Protein AF-A0A2G9S712-F1 (afdb_monomer)

Organism: Aquarana catesbeiana (NCBI:txid8400)

pLDDT: mean 89.63, std 14.79, range [29.81, 98.44]

InterPro domains:
  IPR002020 Citrate synthase [PF00285] (222-318)
  IPR002020 Citrate synthase [PTHR23118] (77-320)
  IPR005811 ATP-citrate synthase/succinyl-CoA ligase, C-terminal domain [PF00549] (19-100)
  IPR016102 Succinyl-CoA synthetase-like [G3DSA:3.40.50.261] (1-77)
  IPR016102 Succinyl-CoA synthetase-like [G3DSA:3.40.50.261] (78-132)
  IPR016142 Citrate synthase-like, large alpha subdomain [G3DSA:1.10.580.10] (221-277)
  IPR016143 Citrate synthase-like, small alpha subdomain [G3DSA:1.10.230.10] (278-318)
  IPR033847 ATP-citrate lyase/succinyl-CoA ligase, conserved site [PS01216] (20-49)
  IPR036969 Citrate synthase superfamily [SSF48256] (25-319)

Radius of gyration: 38.6 Å; Cα contacts (8 Å, |Δi|>4): 339; chains: 1; bounding box: 86×46×96 Å

Foldseek 3Di:
DVVLCVQLVVVDAFQEEEEEADPVVQSVVSNLCSVQALGHRYYYHQHLELDGPDDPVNVVVVLVVDLSHPYYYYYYDDQDDGNNSDDPDPCSDPVNVLVVCVVVVHQHDPDPVCPSVSSNVVRVVCVVVVVGDRDDDDDDDDDDDDPCLQQQAPPPPDDPDDDPDDPPPGRDNNDDDDDPDDDQQWDDPDPFIDGLNHTPVNCVVVVLPPLQSCCRRVVSDRDDSVRSVVVVVVCVVVVDDDCPAQLNVQLVVCVVVVDDPVRSNVSSVVVCDDPGVCLVVQLVVLVCVCVVVVHDPVRSVVVCVVVVHDRRPDDDDPDD

Secondary structure (DSSP, 8-state):
-HHHHHHTTTTS--SEEEEES-HHHHHHHHHHHHHHSS-EEEEEE--SSSS-SS-HHHHHHHHHT-TT--EEEEE---SSSSTT---SSGGGSHHHHHHHHHHTT----SSSTTHHHHHHHHHHHHHHTTS--PPPPPPPPP-PPPHHHHH------S--S------------------S----SEE-SSSS-EETTEEHHHHHHTT-HHHHHHHHHHHSS---HHHHHHHHHHHHHTS---TTSHHHHHHHHHHHTT--HHHHHHHHHTT-BTTTBTHHHHHHHHHHHHHHTT--HHHHHHHHHHTT-PPTT---SS--

Mean predicted aligned error: 10.37 Å

Structure (mmCIF, N/CA/C/O backbone):
data_AF-A0A2G9S712-F1
#
_entry.id   AF-A0A2G9S712-F1
#
loop_
_atom_site.group_PDB
_atom_site.id
_atom_site.type_symbol
_atom_site.label_atom_id
_atom_site.label_alt_id
_atom_site.label_comp_id
_atom_site.label_asym_id
_atom_site.label_entity_id
_atom_site.label_seq_id
_atom_site.pdbx_PDB_ins_code
_atom_site.Cartn_x
_atom_site.Cartn_y
_atom_site.Cartn_z
_atom_site.occupancy
_atom_site.B_iso_or_equiv
_atom_site.auth_seq_id
_atom_site.auth_comp_id
_atom_site.auth_asym_id
_atom_site.auth_atom_id
_atom_site.pdbx_PDB_model_num
ATOM 1 N N . MET A 1 1 ? -10.442 -4.493 18.979 1.00 77.06 1 MET A N 1
ATOM 2 C CA . MET A 1 1 ? -9.403 -5.548 18.943 1.00 77.06 1 MET A CA 1
ATOM 3 C C . MET A 1 1 ? -9.821 -6.669 19.877 1.00 77.06 1 MET A C 1
ATOM 5 O O . MET A 1 1 ? -10.478 -6.375 20.873 1.00 77.06 1 MET A O 1
ATOM 9 N N . LEU A 1 2 ? -9.491 -7.921 19.545 1.00 83.88 2 LEU A N 1
ATOM 10 C CA . LEU A 1 2 ? -9.897 -9.096 20.327 1.00 83.88 2 LEU A CA 1
ATOM 11 C C . LEU A 1 2 ? -9.359 -9.051 21.768 1.00 83.88 2 LEU A C 1
ATOM 13 O O . LEU A 1 2 ? -10.030 -9.517 22.681 1.00 83.88 2 LEU A O 1
ATOM 17 N N . ASP A 1 3 ? -8.222 -8.387 21.982 1.00 85.38 3 ASP A N 1
ATOM 18 C CA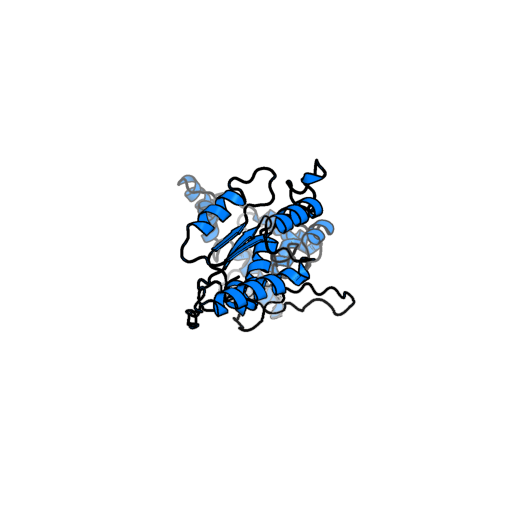 . ASP A 1 3 ? -7.618 -8.191 23.304 1.00 85.38 3 ASP A CA 1
ATOM 19 C C . ASP A 1 3 ? -8.592 -7.576 24.315 1.00 85.38 3 ASP A C 1
ATOM 21 O O . ASP A 1 3 ? -8.686 -8.047 25.444 1.00 85.38 3 ASP A O 1
ATOM 25 N N . ASN A 1 4 ? -9.379 -6.575 23.904 1.00 89.31 4 ASN A N 1
ATOM 26 C CA . ASN A 1 4 ? -10.347 -5.940 24.800 1.00 89.31 4 ASN A CA 1
ATOM 27 C C . ASN A 1 4 ? -11.566 -6.837 25.076 1.00 89.31 4 ASN A C 1
ATOM 29 O O . ASN A 1 4 ? -12.106 -6.829 26.175 1.00 89.31 4 ASN A O 1
ATOM 33 N N . ILE A 1 5 ? -11.977 -7.648 24.096 1.00 92.19 5 ILE A N 1
ATOM 34 C CA . ILE A 1 5 ? -13.056 -8.634 24.267 1.00 92.19 5 ILE A CA 1
ATOM 35 C C . ILE A 1 5 ? -12.646 -9.695 25.294 1.00 92.19 5 ILE A C 1
ATOM 37 O O . ILE A 1 5 ? -13.445 -10.059 26.153 1.00 92.19 5 ILE A O 1
ATOM 41 N N . LEU A 1 6 ? -11.397 -10.165 25.230 1.00 91.00 6 LEU A N 1
ATOM 42 C CA . LEU A 1 6 ? -10.850 -11.134 26.179 1.00 91.00 6 LEU A CA 1
ATOM 43 C C . LEU A 1 6 ? -10.642 -10.514 27.565 1.00 91.00 6 LEU A C 1
ATOM 45 O O . LEU A 1 6 ? -11.058 -11.110 28.557 1.00 91.00 6 LEU A O 1
ATOM 49 N N . ALA A 1 7 ? -10.058 -9.313 27.637 1.00 91.00 7 ALA A N 1
ATOM 50 C CA . ALA A 1 7 ? -9.802 -8.612 28.895 1.00 91.00 7 ALA A CA 1
ATOM 51 C C . ALA A 1 7 ? -11.094 -8.295 29.663 1.00 91.00 7 ALA A C 1
ATOM 53 O O . ALA A 1 7 ? -11.139 -8.474 30.877 1.00 91.00 7 ALA A O 1
ATOM 54 N N . SER A 1 8 ? -12.152 -7.885 28.957 1.00 94.56 8 SER A N 1
ATOM 55 C CA . SER A 1 8 ? -13.471 -7.611 29.543 1.00 94.56 8 SER A CA 1
ATOM 56 C C . SER A 1 8 ? -14.415 -8.821 29.542 1.00 94.56 8 SER A C 1
ATOM 58 O O . SER A 1 8 ? -15.603 -8.667 29.809 1.00 94.56 8 SER A O 1
ATOM 60 N N . LYS A 1 9 ? -13.912 -10.027 29.236 1.00 94.06 9 LYS A N 1
ATOM 61 C CA . LYS A 1 9 ? -14.664 -11.299 29.256 1.00 94.06 9 LYS A CA 1
ATOM 62 C C . LYS A 1 9 ? -15.970 -11.298 28.440 1.00 94.06 9 LYS A C 1
ATOM 64 O O . LYS A 1 9 ? -16.894 -12.044 28.739 1.00 94.06 9 LYS A O 1
ATOM 69 N N . LEU A 1 10 ? -16.026 -10.521 27.358 1.00 95.25 10 LEU A N 1
ATOM 70 C CA . LEU A 1 10 ? -17.225 -10.320 26.527 1.00 95.25 10 LEU A CA 1
ATOM 71 C C . LEU A 1 10 ? -17.550 -11.504 25.593 1.00 95.25 10 LEU A C 1
ATOM 73 O O . LEU A 1 10 ? -18.472 -11.426 24.788 1.00 95.25 10 LEU A O 1
ATOM 77 N N . TYR A 1 11 ? -16.783 -12.595 25.659 1.00 93.38 11 TYR A N 1
ATOM 78 C CA . TYR A 1 11 ? -17.035 -13.826 24.899 1.00 93.38 11 TYR A CA 1
ATOM 79 C C . TYR A 1 11 ? -18.116 -14.718 25.533 1.00 93.38 11 TYR A C 1
ATOM 81 O O . TYR A 1 11 ? -18.538 -15.697 24.920 1.00 93.38 11 TYR A O 1
ATOM 89 N N . ARG A 1 12 ? -18.546 -14.400 26.759 1.00 93.12 12 ARG A N 1
ATOM 90 C CA . ARG A 1 12 ? -19.647 -15.053 27.472 1.00 93.12 12 ARG A CA 1
ATOM 91 C C . ARG A 1 12 ? -20.590 -13.992 28.037 1.00 93.12 12 ARG A C 1
ATOM 93 O O . ARG A 1 12 ? -20.146 -12.896 28.363 1.00 93.12 12 ARG A O 1
ATOM 100 N N . ALA A 1 13 ? -21.868 -14.331 28.174 1.00 94.88 13 ALA A N 1
ATOM 101 C CA . ALA A 1 13 ? -22.834 -13.457 28.831 1.00 94.88 13 ALA A CA 1
ATOM 102 C C . ALA A 1 13 ? -22.632 -13.476 30.358 1.00 94.88 13 ALA A C 1
ATOM 104 O O . ALA A 1 13 ? -22.319 -14.525 30.930 1.00 94.88 13 ALA A O 1
ATOM 105 N N . GLY A 1 14 ? -22.798 -12.321 31.000 1.00 95.12 14 GLY A N 1
ATOM 106 C CA . GLY A 1 14 ? -23.052 -12.207 32.442 1.00 95.12 14 GLY A CA 1
ATOM 107 C C . GLY A 1 14 ? -24.518 -11.871 32.710 1.00 95.12 14 GLY A C 1
ATOM 108 O O . GLY A 1 14 ? -25.371 -12.204 31.893 1.00 95.12 14 GLY A O 1
ATOM 109 N N . SER A 1 15 ? -24.812 -11.181 33.811 1.00 96.56 15 SER A N 1
ATOM 110 C CA . SER A 1 15 ? -26.187 -10.851 34.223 1.00 96.56 15 SER A CA 1
ATOM 111 C C . SER A 1 15 ? -26.527 -9.357 34.109 1.00 96.56 15 SER A C 1
ATOM 113 O O . SER A 1 15 ? -27.651 -8.942 34.414 1.00 96.56 15 SER A O 1
ATOM 115 N N . VAL A 1 16 ? -25.564 -8.530 33.680 1.00 97.31 16 VAL A N 1
ATOM 116 C CA . VAL A 1 16 ? -25.673 -7.063 33.663 1.00 97.31 16 VAL A CA 1
ATOM 117 C C . VAL A 1 16 ? -25.969 -6.541 32.262 1.00 97.31 16 VAL A C 1
ATOM 119 O O . VAL A 1 16 ? -25.136 -6.668 31.367 1.00 97.31 16 VAL A O 1
ATOM 122 N N . ALA A 1 17 ? -27.110 -5.888 32.058 1.00 97.88 17 ALA A N 1
ATOM 123 C CA . ALA A 1 17 ? -27.363 -5.146 30.824 1.00 97.88 17 ALA A CA 1
ATOM 124 C C . ALA A 1 17 ? -27.033 -3.665 31.010 1.00 97.88 17 ALA A C 1
ATOM 126 O O . ALA A 1 17 ? -27.283 -3.101 32.075 1.00 97.88 17 ALA A O 1
ATOM 127 N N . TYR A 1 18 ? -26.507 -3.001 29.982 1.00 97.50 18 TYR A N 1
ATOM 128 C CA . TYR A 1 18 ? -26.306 -1.556 30.037 1.00 97.50 18 TYR A CA 1
ATOM 129 C C . TYR A 1 18 ? -26.791 -0.826 28.790 1.00 97.50 18 TYR A C 1
ATOM 131 O O . TYR A 1 18 ? -26.860 -1.366 27.682 1.00 97.50 18 TYR A O 1
ATOM 139 N N . VAL A 1 19 ? -27.122 0.449 28.975 1.00 97.06 19 VAL A N 1
ATOM 140 C CA . VAL A 1 19 ? -27.412 1.376 27.884 1.00 97.06 19 VAL A CA 1
ATOM 141 C C . VAL A 1 19 ? -26.704 2.708 28.125 1.00 97.06 19 VAL A C 1
ATOM 143 O O . VAL A 1 19 ? -26.759 3.273 29.218 1.00 97.06 19 VAL A O 1
ATOM 146 N N . SER A 1 20 ? -26.007 3.212 27.107 1.00 94.69 20 SER A N 1
ATOM 147 C CA . SER A 1 20 ? -25.227 4.453 27.167 1.00 94.69 20 SER A CA 1
ATOM 148 C C . SER A 1 20 ? -25.467 5.334 25.943 1.00 94.69 20 SER A C 1
ATOM 150 O O . SER A 1 20 ? -25.816 4.839 24.876 1.00 94.69 20 SER A O 1
ATOM 152 N N . ARG A 1 21 ? -25.236 6.648 26.053 1.00 90.12 21 ARG A N 1
ATOM 153 C CA . ARG A 1 21 ? -25.131 7.530 24.872 1.00 90.12 21 ARG A CA 1
ATOM 154 C C . ARG A 1 21 ? -23.774 7.438 24.171 1.00 90.12 21 ARG A C 1
ATOM 156 O O . ARG A 1 21 ? -23.720 7.490 22.945 1.00 90.12 21 ARG A O 1
ATOM 163 N N . SER A 1 22 ? -22.681 7.322 24.928 1.00 88.12 22 SER A N 1
ATOM 164 C CA . SER A 1 22 ? -21.319 7.396 24.383 1.00 88.12 22 SER A CA 1
ATOM 165 C C . SER A 1 22 ? -20.772 6.009 24.054 1.00 88.12 22 SER A C 1
ATOM 167 O O . SER A 1 22 ? -20.668 5.144 24.925 1.00 88.12 22 SER A O 1
ATOM 169 N N . GLY A 1 23 ? -20.356 5.808 22.801 1.00 88.12 23 GLY A N 1
ATOM 170 C CA . GLY A 1 23 ? -19.700 4.568 22.373 1.00 88.12 23 GLY A CA 1
ATOM 171 C C . GLY A 1 23 ? -18.353 4.337 23.070 1.00 88.12 23 GLY A C 1
ATOM 172 O O . GLY A 1 23 ? -18.054 3.216 23.469 1.00 88.12 23 GLY A O 1
ATOM 173 N N . GLY A 1 24 ? -17.575 5.401 23.304 1.00 88.25 24 GLY A N 1
ATOM 174 C CA . GLY A 1 24 ? -16.316 5.312 24.052 1.00 88.25 24 GLY A CA 1
ATOM 175 C C . GLY A 1 24 ? -16.540 4.895 25.507 1.00 88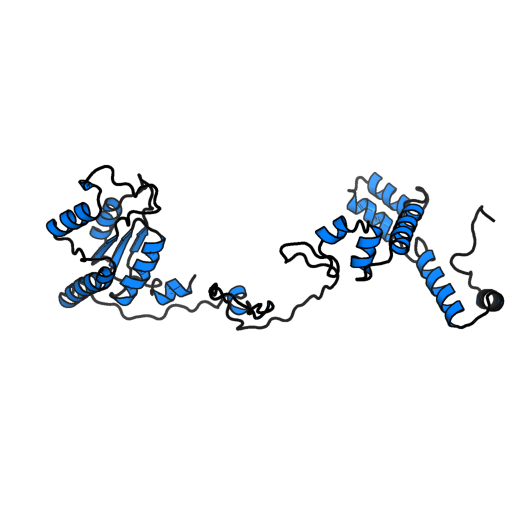.25 24 GLY A C 1
ATOM 176 O O . GLY A 1 24 ? -15.900 3.964 25.988 1.00 88.25 24 GLY A O 1
ATOM 177 N N . MET A 1 25 ? -17.524 5.509 26.174 1.00 89.69 25 MET A N 1
ATOM 178 C CA . MET A 1 25 ? -17.879 5.141 27.551 1.00 89.69 25 MET A CA 1
ATOM 179 C C . MET A 1 25 ? -18.521 3.758 27.644 1.00 89.69 25 MET A C 1
ATOM 181 O O . MET A 1 25 ? -18.399 3.110 28.672 1.00 89.69 25 MET A O 1
ATOM 185 N N . SER A 1 26 ? -19.166 3.274 26.580 1.00 93.06 26 SER A N 1
ATOM 186 C CA . SER A 1 26 ? -19.670 1.896 26.529 1.00 93.06 26 SER A CA 1
ATOM 187 C C . SER A 1 26 ? -18.532 0.883 26.632 1.00 93.06 26 SER A C 1
ATOM 189 O O . SER A 1 26 ? -18.671 -0.136 27.299 1.00 93.06 26 SER A O 1
ATOM 191 N N . ASN A 1 27 ? -17.378 1.181 26.029 1.00 93.50 27 ASN A N 1
ATOM 192 C CA . ASN A 1 27 ? -16.207 0.323 26.157 1.00 93.50 27 ASN A CA 1
ATOM 193 C C . ASN A 1 27 ? -15.591 0.374 27.564 1.00 93.50 27 ASN A C 1
ATOM 195 O O . ASN A 1 27 ? -15.102 -0.640 28.052 1.00 93.50 27 ASN A O 1
ATOM 199 N N . GLU A 1 28 ? -15.665 1.526 28.235 1.00 93.12 28 GLU A N 1
ATOM 200 C CA . GLU A 1 28 ? -15.267 1.638 29.641 1.00 93.12 28 GLU A CA 1
ATOM 201 C C . GLU A 1 28 ? -16.250 0.910 30.570 1.00 93.12 28 GLU A C 1
ATOM 203 O O . GLU A 1 28 ? -15.826 0.232 31.498 1.00 93.12 28 GLU A O 1
ATOM 208 N N . LEU A 1 29 ? -17.558 0.956 30.289 1.00 94.88 29 LEU A N 1
ATOM 209 C CA . LEU A 1 29 ? -18.560 0.176 31.022 1.00 94.88 29 LEU A CA 1
ATOM 210 C C . LEU A 1 29 ? -18.299 -1.327 30.904 1.00 94.88 29 LEU A C 1
ATOM 212 O O . LEU A 1 29 ? -18.373 -2.015 31.916 1.00 94.88 29 LEU A O 1
ATOM 216 N N . ASN A 1 30 ? -17.925 -1.827 29.721 1.00 96.25 30 ASN A N 1
ATOM 217 C CA . ASN A 1 30 ? -17.499 -3.222 29.564 1.00 96.25 30 ASN A CA 1
ATOM 218 C C . ASN A 1 30 ? -16.349 -3.569 30.519 1.00 96.25 30 ASN A C 1
ATOM 220 O O . ASN A 1 30 ? -16.393 -4.596 31.193 1.00 96.25 30 ASN A O 1
ATOM 224 N N . ASN A 1 31 ? -15.343 -2.696 30.619 1.00 95.50 31 ASN A N 1
ATOM 225 C CA . ASN A 1 31 ? -14.212 -2.879 31.524 1.00 95.50 31 ASN A CA 1
ATOM 226 C C . ASN A 1 31 ? -14.638 -2.825 33.002 1.00 95.50 31 ASN A C 1
ATOM 228 O O . ASN A 1 31 ? -14.307 -3.743 33.749 1.00 95.50 31 ASN A O 1
ATOM 232 N N . ILE A 1 32 ? -15.407 -1.814 33.419 1.00 95.31 32 ILE A N 1
ATOM 233 C CA . ILE A 1 32 ? -15.874 -1.655 34.807 1.00 95.31 32 ILE A CA 1
ATOM 234 C C . ILE A 1 32 ? -16.734 -2.854 35.225 1.00 95.31 32 ILE A C 1
ATOM 236 O O . ILE A 1 32 ? -16.403 -3.527 36.198 1.00 95.31 32 ILE A O 1
ATOM 240 N N . ILE A 1 33 ? -17.780 -3.169 34.455 1.00 96.62 33 ILE A N 1
ATOM 241 C CA . ILE A 1 33 ? -18.731 -4.251 34.752 1.00 96.62 33 ILE A CA 1
ATOM 242 C C . ILE A 1 33 ? -18.008 -5.602 34.813 1.00 96.62 33 ILE A C 1
ATOM 244 O O . ILE A 1 33 ? -18.260 -6.387 35.724 1.00 96.62 33 ILE A O 1
ATOM 248 N N . SER A 1 34 ? -17.062 -5.865 33.902 1.00 95.62 34 SER A N 1
ATOM 249 C CA . SER A 1 34 ? -16.292 -7.119 33.903 1.00 95.62 34 SER A CA 1
ATOM 250 C C . SER A 1 34 ? -15.416 -7.327 35.146 1.00 95.62 34 SER A C 1
ATOM 252 O O . SER A 1 34 ? -15.058 -8.463 35.453 1.00 95.62 34 SER A O 1
ATOM 254 N N . ARG A 1 35 ? -15.048 -6.246 35.848 1.00 95.06 35 ARG A N 1
ATOM 255 C CA . ARG A 1 35 ? -14.218 -6.293 37.062 1.00 95.06 35 ARG A CA 1
ATOM 256 C C . ARG A 1 35 ? -15.049 -6.372 38.338 1.00 95.06 35 ARG A C 1
ATOM 258 O O . ARG A 1 35 ? -14.559 -6.911 39.323 1.00 95.06 35 ARG A O 1
ATOM 265 N N . THR A 1 36 ? -16.258 -5.815 38.325 1.00 95.88 36 THR A N 1
ATOM 266 C CA . THR A 1 36 ? -17.114 -5.691 39.512 1.00 95.88 36 THR A CA 1
ATOM 267 C C . THR A 1 36 ? -18.242 -6.721 39.580 1.00 95.88 36 THR A C 1
ATOM 269 O O . THR A 1 36 ? -18.813 -6.907 40.649 1.00 95.88 36 THR A O 1
ATOM 272 N N . THR A 1 37 ? -18.574 -7.394 38.472 1.00 96.25 37 THR A N 1
ATOM 273 C CA . THR A 1 37 ? -19.723 -8.320 38.364 1.00 96.25 37 THR A CA 1
ATOM 274 C C . THR A 1 37 ? -19.364 -9.606 37.604 1.00 96.25 37 THR A C 1
ATOM 276 O O . THR A 1 37 ? -18.206 -9.813 37.237 1.00 96.25 37 THR A O 1
ATOM 279 N N . ASP A 1 38 ? -20.345 -10.479 37.328 1.00 95.12 38 ASP A N 1
ATOM 280 C CA . ASP A 1 38 ? -20.157 -11.651 36.459 1.00 95.12 38 ASP A CA 1
ATOM 281 C C . ASP A 1 38 ? -19.966 -11.301 34.978 1.00 95.12 38 ASP A C 1
ATOM 283 O O . ASP A 1 38 ? -19.515 -12.163 34.223 1.00 95.12 38 ASP A O 1
ATOM 287 N N . GLY A 1 39 ? -20.253 -10.069 34.551 1.00 95.75 39 GLY A N 1
ATOM 288 C CA . GLY A 1 39 ? -20.026 -9.584 33.192 1.00 95.75 39 GLY A CA 1
ATOM 289 C C . GLY A 1 39 ? -21.279 -9.026 32.517 1.00 95.75 39 GLY A C 1
ATOM 290 O O . GLY A 1 39 ? -22.370 -8.971 33.084 1.00 95.75 39 GLY A O 1
ATOM 291 N N . VAL A 1 40 ? -21.116 -8.597 31.268 1.00 97.38 40 VAL A N 1
ATOM 292 C CA . VAL A 1 40 ? -22.193 -7.974 30.488 1.00 97.38 40 VAL A CA 1
ATOM 293 C C . VAL A 1 40 ? -23.067 -9.046 29.829 1.00 97.38 40 VAL A C 1
ATOM 295 O O . VAL A 1 40 ? -22.552 -9.966 29.197 1.00 97.38 40 VAL A O 1
ATOM 298 N N . TYR A 1 41 ? -24.387 -8.915 29.950 1.00 97.06 41 TYR A N 1
ATOM 299 C CA . TYR A 1 41 ? -25.375 -9.669 29.176 1.00 97.06 41 TYR A CA 1
ATOM 300 C C . TYR A 1 41 ? -25.584 -9.031 27.795 1.00 97.06 41 TYR A C 1
ATOM 302 O O . TYR A 1 41 ? -25.345 -9.655 26.765 1.00 97.06 41 TYR A O 1
ATOM 310 N N . GLU A 1 42 ? -25.982 -7.755 27.774 1.00 97.38 42 GLU A N 1
ATOM 311 C CA . GLU A 1 42 ? -26.181 -6.960 26.558 1.00 97.38 42 GLU A CA 1
ATOM 312 C C . GLU A 1 42 ? -25.802 -5.496 26.825 1.00 97.38 42 GLU A C 1
ATOM 314 O O . GLU A 1 42 ? -26.169 -4.919 27.849 1.00 97.38 42 GLU A O 1
ATOM 319 N N . GLY A 1 43 ? -25.065 -4.883 25.900 1.00 96.31 43 GLY A N 1
ATOM 320 C CA . GLY A 1 43 ? -24.626 -3.495 25.995 1.00 96.31 43 GLY A CA 1
ATOM 321 C C . GLY A 1 43 ? -25.003 -2.709 24.748 1.00 96.31 43 GLY A C 1
ATOM 322 O O . GLY A 1 43 ? -24.614 -3.089 23.645 1.00 96.31 43 GLY A O 1
ATOM 323 N N . VAL A 1 44 ? -25.728 -1.599 24.907 1.00 97.00 44 VAL A N 1
ATOM 324 C CA . VAL A 1 44 ? -26.159 -0.759 23.777 1.00 97.00 44 VAL A CA 1
ATOM 325 C C . VAL A 1 44 ? -25.685 0.680 23.939 1.00 97.00 44 VAL A C 1
ATOM 327 O O . VAL A 1 44 ? -25.917 1.319 24.964 1.00 97.00 44 VAL A O 1
ATOM 330 N N . ALA A 1 45 ? -25.071 1.219 22.886 1.00 95.56 45 ALA A N 1
ATOM 331 C CA . ALA A 1 45 ? -24.813 2.646 22.748 1.00 95.56 45 ALA A CA 1
ATOM 332 C C . ALA A 1 45 ? -25.868 3.269 21.816 1.00 95.56 45 ALA A C 1
ATOM 334 O O . ALA A 1 45 ? -25.827 3.028 20.613 1.00 95.56 45 ALA A O 1
ATOM 335 N N . ILE A 1 46 ? -26.796 4.075 22.342 1.00 94.44 46 ILE A N 1
ATOM 336 C CA . ILE A 1 46 ? -27.866 4.709 21.539 1.00 94.44 46 ILE A CA 1
ATOM 337 C C . ILE A 1 46 ? -27.373 5.881 20.677 1.00 94.44 46 ILE A C 1
ATOM 339 O O . ILE A 1 46 ? -28.097 6.372 19.815 1.00 94.44 46 ILE A O 1
ATOM 343 N N . GLY A 1 47 ? -26.136 6.332 20.902 1.00 89.88 47 GLY A N 1
ATOM 344 C CA . GLY A 1 47 ? -25.538 7.470 20.212 1.00 89.88 47 GLY A CA 1
ATOM 345 C C . GLY A 1 47 ? -25.830 8.810 20.891 1.00 89.88 47 GLY A C 1
ATOM 346 O O . GLY A 1 47 ? -26.751 8.946 21.694 1.00 89.88 47 GLY A O 1
ATOM 347 N N . GLY A 1 48 ? -24.999 9.807 20.579 1.00 88.75 48 GLY A N 1
ATOM 348 C CA . GLY A 1 48 ? -25.042 11.151 21.169 1.00 88.75 48 GLY A CA 1
ATOM 349 C C . GLY A 1 48 ? -25.891 12.173 20.414 1.00 88.75 48 GLY A C 1
ATOM 350 O O . GLY A 1 48 ? -25.844 13.365 20.729 1.00 88.75 48 GLY A O 1
ATOM 351 N N . ASP A 1 49 ? -26.626 11.740 19.394 1.00 89.62 49 ASP A N 1
ATOM 352 C CA . ASP A 1 49 ? -27.490 12.628 18.628 1.00 89.62 49 ASP A CA 1
ATOM 353 C C . ASP A 1 49 ? -28.691 13.077 19.463 1.00 89.62 49 ASP A C 1
ATOM 355 O O . ASP A 1 49 ? -29.138 12.403 20.395 1.00 89.62 49 ASP A O 1
ATOM 359 N N . ARG A 1 50 ? -29.236 14.251 19.123 1.00 86.62 50 ARG A N 1
ATOM 360 C CA . ARG A 1 50 ? -30.383 14.820 19.845 1.00 86.62 50 ARG A CA 1
ATOM 361 C C . ARG A 1 50 ? -31.607 13.901 19.791 1.00 86.62 50 ARG A C 1
ATOM 363 O O . ARG A 1 50 ? -32.335 13.816 20.778 1.00 86.62 50 ARG A O 1
ATOM 370 N N . TYR A 1 51 ? -31.795 13.214 18.665 1.00 90.69 51 TYR A N 1
ATOM 371 C CA . TYR A 1 51 ? -32.901 12.296 18.406 1.00 90.69 51 TYR A CA 1
ATOM 372 C C . TYR A 1 51 ? -32.343 10.943 17.945 1.00 90.69 51 TYR A C 1
ATOM 374 O O . TYR A 1 51 ? -32.232 10.711 16.741 1.00 90.69 51 TYR A O 1
ATOM 382 N N . PRO A 1 52 ? -31.929 10.071 18.880 1.00 91.44 52 PRO A N 1
ATOM 383 C CA . PRO A 1 52 ? -31.473 8.737 18.522 1.00 91.44 52 PRO A CA 1
ATOM 384 C C . PRO A 1 52 ? -32.653 7.903 18.000 1.00 91.44 52 PRO A C 1
ATOM 386 O O . PRO A 1 52 ? -33.796 8.117 18.405 1.00 91.44 52 PRO A O 1
ATOM 389 N N . GLY A 1 53 ? -32.380 6.949 17.104 1.00 93.19 53 GLY A N 1
ATOM 390 C CA . GLY A 1 53 ? -33.417 6.077 16.532 1.00 93.19 53 GLY A CA 1
ATOM 391 C C . GLY A 1 53 ? -34.108 5.184 17.570 1.00 93.19 53 GLY A C 1
ATOM 392 O O . GLY A 1 53 ? -35.273 4.837 17.399 1.00 93.19 53 GLY A O 1
ATOM 393 N N . SER A 1 54 ? -33.406 4.863 18.657 1.00 95.19 54 SER A N 1
ATOM 394 C CA . SER A 1 54 ? -33.934 4.220 19.858 1.00 95.19 54 SER A CA 1
ATOM 395 C C . SER A 1 54 ? -33.432 4.958 21.100 1.00 95.19 54 SER A C 1
ATOM 397 O O . SER A 1 54 ? -32.310 5.462 21.152 1.00 95.19 54 SER A O 1
ATOM 399 N N . THR A 1 55 ? -34.285 5.077 22.106 1.00 95.00 55 THR A N 1
ATOM 400 C CA . THR A 1 55 ? -34.030 5.846 23.326 1.00 95.00 55 THR A CA 1
ATOM 401 C C . THR A 1 55 ? -33.604 4.945 24.482 1.00 95.00 55 THR A C 1
ATOM 403 O O . THR A 1 55 ? -33.676 3.720 24.407 1.00 95.00 55 THR A O 1
ATOM 406 N N . PHE A 1 56 ? -33.180 5.549 25.597 1.00 94.81 56 PHE A N 1
ATOM 407 C CA . PHE A 1 56 ? -32.860 4.805 26.818 1.00 94.81 56 PHE A CA 1
ATOM 408 C C . PHE A 1 56 ? -34.005 3.891 27.260 1.00 94.81 56 PHE A C 1
ATOM 410 O O . PHE A 1 56 ? -33.767 2.726 27.565 1.00 94.81 56 PHE A O 1
ATOM 417 N N . MET A 1 57 ? -35.238 4.405 27.265 1.00 95.31 57 MET A N 1
ATOM 418 C CA . MET A 1 57 ? -36.386 3.657 27.771 1.00 95.31 57 MET A CA 1
ATOM 419 C C . MET A 1 57 ? -36.713 2.444 26.898 1.00 95.31 57 MET A C 1
ATOM 421 O O . MET A 1 57 ? -37.052 1.396 27.436 1.00 95.31 57 MET A O 1
ATOM 425 N N . ASP A 1 58 ? -36.532 2.550 25.579 1.00 96.25 58 ASP A N 1
ATOM 426 C CA . ASP A 1 58 ? -36.782 1.437 24.657 1.00 96.25 58 ASP A CA 1
ATOM 427 C C . ASP A 1 58 ? -35.904 0.227 25.001 1.00 96.25 58 ASP A C 1
ATOM 429 O O . ASP A 1 58 ? -36.373 -0.908 25.020 1.00 96.25 58 ASP A O 1
ATOM 433 N N . HIS A 1 59 ? -34.630 0.455 25.338 1.00 96.88 59 HIS A N 1
ATOM 434 C CA . HIS A 1 59 ? -33.728 -0.623 25.743 1.00 96.88 59 HIS A CA 1
ATOM 435 C C . HIS A 1 59 ? -33.945 -1.067 27.192 1.00 96.88 59 HIS A C 1
ATOM 437 O O . HIS A 1 59 ? -33.887 -2.264 27.448 1.00 96.88 59 HIS A O 1
ATOM 443 N N . VAL A 1 60 ? -34.247 -0.149 28.118 1.00 96.12 60 VAL A N 1
ATOM 444 C CA . VAL A 1 60 ? -34.552 -0.496 29.519 1.00 96.12 60 VAL A CA 1
ATOM 445 C C . VAL A 1 60 ? -35.783 -1.400 29.613 1.00 96.12 60 VAL A C 1
ATOM 447 O O . VAL A 1 60 ? -35.751 -2.375 30.355 1.00 96.12 60 VAL A O 1
ATOM 450 N N . LEU A 1 61 ? -36.834 -1.133 28.831 1.00 96.31 61 LEU A N 1
ATOM 451 C CA . LEU A 1 61 ? -38.024 -1.989 28.777 1.00 96.31 61 LEU A CA 1
ATOM 452 C C . LEU A 1 61 ? -37.694 -3.385 28.243 1.00 96.31 61 LEU A C 1
ATOM 454 O O . LEU A 1 61 ? -38.063 -4.375 28.863 1.00 96.31 61 LEU A O 1
ATOM 458 N N . ARG A 1 62 ? -36.918 -3.485 27.155 1.00 97.25 62 ARG A N 1
ATOM 459 C CA . ARG A 1 62 ? -36.459 -4.797 26.663 1.00 97.25 62 ARG A CA 1
ATOM 460 C C . ARG A 1 62 ? -35.663 -5.562 27.716 1.00 97.25 62 ARG A C 1
ATOM 462 O O . ARG A 1 62 ? -35.842 -6.766 27.854 1.00 97.25 62 ARG A O 1
ATOM 469 N N . TYR A 1 63 ? -34.770 -4.879 28.432 1.00 97.19 63 TYR A N 1
ATOM 470 C CA . TYR A 1 63 ? -33.963 -5.502 29.478 1.00 97.19 63 TYR A CA 1
ATOM 471 C C . TYR A 1 63 ? -34.826 -5.985 30.643 1.00 97.19 63 TYR A C 1
ATOM 473 O O . TYR A 1 63 ? -34.572 -7.065 31.160 1.00 97.19 63 TYR A O 1
ATOM 481 N N . GLN A 1 64 ? -35.870 -5.236 31.004 1.00 95.06 64 GLN A N 1
ATOM 482 C CA . GLN A 1 64 ? -36.840 -5.636 32.023 1.00 95.06 64 GLN A CA 1
ATOM 483 C C . GLN A 1 64 ? -37.590 -6.924 31.644 1.00 95.06 64 GLN A C 1
ATOM 485 O O . GLN A 1 64 ? -37.856 -7.748 32.516 1.00 95.06 64 GLN A O 1
ATOM 490 N N . ASP A 1 65 ? -37.906 -7.103 30.359 1.00 95.75 65 ASP A N 1
ATOM 491 C CA . ASP A 1 65 ? -38.618 -8.281 29.842 1.00 95.75 65 ASP A CA 1
ATOM 492 C C . ASP A 1 65 ? -37.689 -9.482 29.562 1.00 95.75 65 ASP A C 1
ATOM 494 O O . ASP A 1 65 ? -38.153 -10.572 29.222 1.00 95.75 65 ASP A O 1
ATOM 498 N N . THR A 1 66 ? -36.370 -9.311 29.690 1.00 95.38 66 THR A N 1
ATOM 499 C CA . THR A 1 66 ? -35.383 -10.355 29.393 1.00 95.38 66 THR A CA 1
ATOM 500 C C . THR A 1 66 ? -34.984 -11.097 30.666 1.00 95.38 66 THR A C 1
ATOM 502 O O . THR A 1 66 ? -34.238 -10.575 31.488 1.00 95.38 66 THR A O 1
ATOM 505 N N . GLU A 1 67 ? -35.403 -12.359 30.808 1.00 92.75 67 GLU A N 1
ATOM 506 C CA . GLU A 1 67 ? -35.176 -13.159 32.028 1.00 92.75 67 GLU A CA 1
ATOM 507 C C . GLU A 1 67 ? -33.697 -13.305 32.434 1.00 92.75 67 GLU A C 1
ATOM 509 O O . GLU A 1 67 ? -33.395 -13.478 33.618 1.00 92.75 67 GLU A O 1
ATOM 514 N N . GLY A 1 68 ? -32.774 -13.239 31.467 1.00 91.88 68 GLY A N 1
ATOM 515 C CA . GLY A 1 68 ? -31.328 -13.324 31.696 1.00 91.88 68 GLY A CA 1
ATOM 516 C C . GLY A 1 68 ? -30.702 -12.068 32.313 1.00 91.88 68 GLY A C 1
ATOM 517 O O . GLY A 1 68 ? -29.596 -12.145 32.839 1.00 91.88 68 GLY A O 1
ATOM 518 N N . VAL A 1 69 ? -31.395 -10.928 32.287 1.00 96.25 69 VAL A N 1
ATOM 519 C CA . VAL A 1 69 ? -30.905 -9.672 32.861 1.00 96.25 69 VAL A CA 1
ATOM 520 C C . VAL A 1 69 ? -31.372 -9.562 34.308 1.00 96.25 69 VAL A C 1
ATOM 522 O O . VAL A 1 69 ? -32.567 -9.608 34.589 1.00 96.25 69 VAL A O 1
ATOM 525 N N . LYS A 1 70 ? -30.428 -9.400 35.239 1.00 95.69 70 LYS A N 1
ATOM 526 C CA . LYS A 1 70 ? -30.719 -9.245 36.679 1.00 95.69 70 LYS A CA 1
ATOM 527 C C . LYS A 1 70 ? -30.429 -7.846 37.205 1.00 95.69 70 LYS A C 1
ATOM 529 O O . LYS A 1 70 ? -30.946 -7.458 38.245 1.00 95.69 70 LYS A O 1
ATOM 534 N N . MET A 1 71 ? -29.642 -7.065 36.472 1.00 95.19 71 MET A N 1
ATOM 535 C CA . MET A 1 71 ? -29.396 -5.661 36.781 1.00 95.19 71 MET A CA 1
ATOM 536 C C . MET A 1 71 ? -29.189 -4.838 35.510 1.00 95.19 71 MET A C 1
ATOM 538 O O . MET A 1 71 ? -28.636 -5.325 34.522 1.00 95.19 71 MET A O 1
ATOM 542 N N . ILE A 1 72 ? -29.631 -3.579 35.549 1.00 97.44 72 ILE A N 1
ATOM 543 C CA . ILE A 1 72 ? -29.567 -2.646 34.421 1.00 97.44 72 ILE A CA 1
ATOM 544 C C . ILE A 1 72 ? -28.733 -1.427 34.817 1.00 97.44 72 ILE A C 1
ATOM 546 O O . ILE A 1 72 ? -29.024 -0.764 35.811 1.00 97.44 72 ILE A O 1
ATOM 550 N N . VAL A 1 73 ? -27.726 -1.098 34.010 1.00 96.62 73 VAL A N 1
ATOM 551 C CA . VAL A 1 73 ? -26.883 0.092 34.176 1.00 96.62 73 VAL A CA 1
ATOM 552 C C . VAL A 1 73 ? -27.208 1.103 33.079 1.00 96.62 73 VAL A C 1
ATOM 554 O O . VAL A 1 73 ? -27.030 0.844 31.891 1.00 96.62 73 VAL A O 1
ATOM 557 N N . VAL A 1 74 ? -27.668 2.291 33.465 1.00 95.94 74 VAL A N 1
ATOM 558 C CA . VAL A 1 74 ? -27.958 3.380 32.523 1.00 95.94 74 VAL A CA 1
ATOM 559 C C . VAL A 1 74 ? -26.921 4.476 32.699 1.00 95.94 74 VAL A C 1
ATOM 561 O O . VAL A 1 74 ? -26.859 5.114 33.748 1.00 95.94 74 VAL A O 1
ATOM 564 N N . LEU A 1 75 ? -26.129 4.729 31.657 1.00 93.06 75 LEU A N 1
ATOM 565 C CA . LEU A 1 75 ? -25.183 5.839 31.639 1.00 93.06 75 LEU A CA 1
ATOM 566 C C . LEU A 1 75 ? -25.721 6.967 30.755 1.00 93.06 75 LEU A C 1
ATOM 568 O O . LEU A 1 75 ? -25.741 6.867 29.526 1.00 93.06 75 LEU A O 1
ATOM 572 N N . GLY A 1 76 ? -26.151 8.046 31.409 1.00 86.62 76 GLY A N 1
ATOM 573 C CA . GLY A 1 76 ? -26.594 9.275 30.756 1.00 86.62 76 GLY A CA 1
ATOM 574 C C . GLY A 1 76 ? -25.466 10.027 30.037 1.00 86.62 76 GLY A C 1
ATOM 575 O O . GLY A 1 76 ? -24.417 9.479 29.706 1.00 86.62 76 GLY A O 1
ATOM 576 N N . GLU A 1 77 ? -25.679 11.316 29.779 1.00 78.75 77 GLU A N 1
ATOM 577 C CA . GLU A 1 77 ? -24.679 12.147 29.103 1.00 78.75 77 GLU A CA 1
ATOM 578 C C . GLU A 1 77 ? -23.683 12.795 30.058 1.00 78.75 77 GLU A C 1
ATOM 580 O O . GLU A 1 77 ? -24.051 13.369 31.082 1.00 78.75 77 GLU A O 1
ATOM 585 N N . VAL A 1 78 ? -22.424 12.802 29.622 1.00 62.09 78 VAL A N 1
ATOM 586 C CA . VAL A 1 78 ? -21.419 13.769 30.061 1.00 62.09 78 VAL A CA 1
ATOM 587 C C . VAL A 1 78 ? -21.505 14.954 29.099 1.00 62.09 78 VAL A C 1
ATOM 589 O O . VAL A 1 78 ? -21.499 14.774 27.882 1.00 62.09 78 VAL A O 1
ATOM 592 N N . GLN A 1 79 ? -21.652 16.161 29.639 1.00 57.28 79 GLN A N 1
ATOM 593 C CA . GLN A 1 79 ? -22.104 17.356 28.922 1.00 57.28 79 GLN A CA 1
ATOM 594 C C . GLN A 1 79 ? -21.054 17.976 27.974 1.00 57.28 79 GLN A C 1
ATOM 596 O O . GLN A 1 79 ? -20.880 19.181 28.010 1.00 57.28 79 GLN A O 1
ATOM 601 N N . PHE A 1 80 ? -20.335 17.216 27.139 1.00 61.94 80 PHE A N 1
ATOM 602 C CA . PHE A 1 80 ? -19.437 17.785 26.118 1.00 61.94 80 PHE A CA 1
ATOM 603 C C . PHE A 1 80 ? -19.284 16.871 24.883 1.00 61.94 80 PHE A C 1
ATOM 605 O O . PHE A 1 80 ? -19.322 15.645 24.985 1.00 61.94 80 PHE A O 1
ATOM 612 N N . GLY A 1 81 ? -19.112 17.482 23.703 1.00 70.19 81 GLY A N 1
ATOM 613 C CA . GLY A 1 81 ? -18.732 16.833 22.434 1.00 70.19 81 GLY A CA 1
ATOM 614 C C . GLY A 1 81 ? -19.863 16.233 21.585 1.00 70.19 81 GLY A C 1
ATOM 615 O O . GLY A 1 81 ? -19.736 16.192 20.364 1.00 70.19 81 GLY A O 1
ATOM 616 N N . HIS A 1 82 ? -20.974 15.808 22.191 1.00 77.25 82 HIS A N 1
ATOM 617 C CA . HIS A 1 82 ? -22.111 15.224 21.468 1.00 77.25 82 HIS A CA 1
ATOM 618 C C . HIS A 1 82 ? -23.127 16.289 21.027 1.00 77.25 82 HIS A C 1
ATOM 620 O O . HIS A 1 82 ? -23.389 17.241 21.761 1.00 77.25 82 HIS A O 1
ATOM 626 N N . ALA A 1 83 ? -23.750 16.106 19.857 1.00 75.88 83 ALA A N 1
ATOM 627 C CA . ALA A 1 83 ? -24.729 17.050 19.305 1.00 75.88 83 ALA A CA 1
ATOM 628 C C . ALA A 1 83 ? -25.952 17.263 20.222 1.00 75.88 83 ALA A C 1
ATOM 630 O O . ALA A 1 83 ? -26.536 18.346 20.240 1.00 75.88 83 ALA A O 1
ATOM 631 N N . GLY A 1 84 ? -26.331 16.240 20.997 1.00 73.50 84 GLY A N 1
ATOM 632 C CA . GLY A 1 84 ? -27.415 16.289 21.976 1.00 73.50 84 GLY A CA 1
ATOM 633 C C . GLY A 1 84 ? -27.035 16.836 23.357 1.00 73.50 84 GLY A C 1
ATOM 634 O O . GLY A 1 84 ? -27.940 17.096 24.147 1.00 73.50 84 GLY A O 1
ATOM 635 N N . ALA A 1 85 ? -25.748 17.063 23.645 1.00 78.81 85 ALA A N 1
ATOM 636 C CA . ALA A 1 85 ? -25.249 17.412 24.980 1.00 78.81 85 ALA A CA 1
ATOM 637 C C . ALA A 1 85 ? -25.417 18.908 25.333 1.00 78.81 85 ALA A C 1
ATOM 639 O O . ALA A 1 85 ? -24.520 19.544 25.887 1.00 78.81 85 ALA A O 1
ATOM 640 N N . CYS A 1 86 ? -26.579 19.490 25.029 1.00 78.44 86 CYS A N 1
ATOM 641 C CA . CYS A 1 86 ? -26.933 20.868 25.364 1.00 78.44 86 CYS A CA 1
ATOM 642 C C . CYS A 1 86 ? -28.164 20.884 26.274 1.00 78.44 86 CYS A C 1
ATOM 644 O O . CYS A 1 86 ? -29.192 20.308 25.927 1.00 78.44 86 CYS A O 1
ATOM 646 N N . ALA A 1 87 ? -28.058 21.539 27.433 1.00 82.38 87 ALA A N 1
ATOM 647 C CA . ALA A 1 87 ? -29.174 21.709 28.355 1.00 82.38 87 ALA A CA 1
ATOM 648 C C . ALA A 1 87 ? -29.891 23.031 28.050 1.00 82.38 87 ALA A C 1
ATOM 650 O O . ALA A 1 87 ? -29.373 24.105 28.347 1.00 82.38 87 ALA A O 1
ATOM 651 N N . ASN A 1 88 ? -31.088 22.950 27.469 1.00 83.25 88 ASN A N 1
ATOM 652 C CA . ASN A 1 88 ? -31.937 24.109 27.175 1.00 83.25 88 ASN A CA 1
ATOM 653 C C . ASN A 1 88 ? -32.719 24.579 28.411 1.00 83.25 88 ASN A C 1
ATOM 655 O O . ASN A 1 88 ? -33.137 25.732 28.484 1.00 83.25 88 ASN A O 1
ATOM 659 N N . GLN A 1 89 ? -32.938 23.686 29.379 1.00 87.88 89 GLN A N 1
ATOM 660 C CA . GLN A 1 89 ? -33.682 23.948 30.611 1.00 87.88 89 GLN A CA 1
ATOM 661 C C . GLN A 1 89 ? -32.919 23.427 31.833 1.00 87.88 89 GLN A C 1
ATOM 663 O O . GLN A 1 89 ? -32.095 22.519 31.728 1.00 87.88 89 GLN A O 1
ATOM 668 N N . ALA A 1 90 ? -33.240 23.949 33.022 1.00 86.19 90 ALA A N 1
ATOM 669 C CA . ALA A 1 90 ? -32.638 23.486 34.277 1.00 86.19 90 ALA A CA 1
ATOM 670 C C . ALA A 1 90 ? -32.892 21.986 34.540 1.00 86.19 90 ALA A C 1
ATOM 672 O O . ALA A 1 90 ? -32.029 21.296 35.085 1.00 86.19 90 ALA A O 1
ATOM 673 N N . SER A 1 91 ? -34.038 21.468 34.090 1.00 87.19 91 SER A N 1
ATOM 674 C CA . SER A 1 91 ? -34.405 20.045 34.125 1.00 87.19 91 SER A CA 1
ATOM 675 C C . SER A 1 91 ? -33.512 19.159 33.247 1.00 87.19 91 SER A C 1
ATOM 677 O O . SER A 1 91 ? -33.343 17.977 33.535 1.00 87.19 91 SER A O 1
ATOM 679 N N . GLU A 1 92 ? -32.905 19.714 32.193 1.00 86.00 92 GLU A N 1
ATOM 680 C CA . GLU A 1 92 ? -32.038 18.974 31.271 1.00 86.00 92 GLU A CA 1
ATOM 681 C C . GLU A 1 92 ? -30.607 18.805 31.811 1.00 86.00 92 GLU A C 1
ATOM 683 O O . GLU A 1 92 ? -29.837 18.011 31.260 1.00 86.00 92 GLU A O 1
ATOM 688 N N . THR A 1 93 ? -30.256 19.498 32.902 1.00 88.25 93 THR A N 1
ATOM 689 C CA . THR A 1 93 ? -28.934 19.398 33.535 1.00 88.25 93 THR A CA 1
ATOM 690 C C . THR A 1 93 ? -28.700 18.020 34.159 1.00 88.25 93 THR A C 1
ATOM 692 O O . THR A 1 93 ? -29.609 17.404 34.722 1.00 88.25 93 THR A O 1
ATOM 695 N N . ALA A 1 94 ? -27.456 17.533 34.108 1.00 87.75 94 ALA A N 1
ATOM 696 C CA . ALA A 1 94 ? -27.084 16.247 34.705 1.00 87.75 94 ALA A CA 1
ATOM 697 C C . ALA A 1 94 ? -27.380 16.185 36.217 1.00 87.75 94 ALA A C 1
ATOM 699 O O . ALA A 1 94 ? -27.836 15.160 36.718 1.00 87.75 94 ALA A O 1
ATOM 700 N N . VAL A 1 95 ? -27.201 17.300 36.938 1.00 89.56 95 VAL A N 1
ATOM 701 C CA . VAL A 1 95 ? -27.489 17.393 38.380 1.00 89.56 95 VAL A CA 1
ATOM 702 C C . VAL A 1 95 ? -28.980 17.196 38.664 1.00 89.56 95 VAL A C 1
ATOM 704 O O . VAL A 1 95 ? -29.333 16.429 39.560 1.00 89.56 95 VAL A O 1
ATOM 707 N N . ALA A 1 96 ? -29.860 17.842 37.888 1.00 89.94 96 ALA A N 1
ATOM 708 C CA . ALA A 1 96 ? -31.304 17.678 38.038 1.00 89.94 96 ALA A CA 1
ATOM 709 C C . ALA A 1 96 ? -31.746 16.238 37.733 1.00 89.94 96 ALA A C 1
ATOM 711 O O . ALA A 1 96 ? -32.509 15.658 38.506 1.00 89.94 96 ALA A O 1
ATOM 712 N N . LYS A 1 97 ? -31.211 15.635 36.660 1.00 91.12 97 LYS A N 1
ATOM 713 C CA . LYS A 1 97 ? -31.494 14.241 36.277 1.00 91.12 97 LYS A CA 1
ATOM 714 C C . LYS A 1 97 ? -31.057 13.247 37.357 1.00 91.12 97 LYS A C 1
ATOM 716 O O . LYS A 1 97 ? -31.854 12.410 37.764 1.00 91.12 97 LYS A O 1
ATOM 721 N N . ASN A 1 98 ? -29.833 13.375 37.872 1.00 92.44 98 ASN A N 1
ATOM 722 C CA . ASN A 1 98 ? -29.312 12.492 38.921 1.00 92.44 98 ASN A CA 1
ATOM 723 C C . ASN A 1 98 ? -30.129 12.590 40.214 1.00 92.44 98 ASN A C 1
ATOM 725 O O . ASN A 1 98 ? -30.408 11.571 40.846 1.00 92.44 98 ASN A O 1
ATOM 729 N N . LYS A 1 99 ? -30.554 13.803 40.592 1.00 92.62 99 LYS A N 1
ATOM 730 C CA . LYS A 1 99 ? -31.428 14.008 41.751 1.00 92.62 99 LYS A CA 1
ATOM 731 C C . LYS A 1 99 ? -32.785 13.320 41.560 1.00 92.62 99 LYS A C 1
ATOM 733 O O . LYS A 1 99 ? -33.198 12.569 42.437 1.00 92.62 99 LYS A O 1
ATOM 738 N N . ALA A 1 100 ? -33.429 13.518 40.408 1.00 93.25 100 ALA A N 1
ATOM 739 C CA . ALA A 1 100 ? -34.726 12.913 40.103 1.00 93.25 100 ALA A CA 1
ATOM 740 C C . ALA A 1 100 ? -34.669 11.372 40.066 1.00 93.25 100 ALA A C 1
ATOM 742 O O . ALA A 1 100 ? -35.554 10.701 40.597 1.00 93.25 100 ALA A O 1
ATOM 743 N N . LEU A 1 101 ? -33.605 10.799 39.490 1.00 93.81 101 LEU A N 1
ATOM 744 C CA . LEU A 1 101 ? -33.390 9.347 39.464 1.00 93.81 101 LEU A CA 1
ATOM 745 C C . LEU A 1 101 ? -33.207 8.778 40.877 1.00 93.81 101 LEU A C 1
ATOM 747 O O . LEU A 1 101 ? -33.823 7.770 41.220 1.00 93.81 101 LEU A O 1
ATOM 751 N N . LYS A 1 102 ? -32.427 9.459 41.723 1.00 93.00 102 LYS A N 1
ATOM 752 C CA . LYS A 1 102 ? -32.209 9.050 43.115 1.00 93.00 102 LYS A CA 1
ATOM 753 C C . LYS A 1 102 ? -33.496 9.086 43.944 1.00 93.00 102 LYS A C 1
ATOM 755 O O . LYS A 1 102 ? -33.739 8.178 44.731 1.00 93.00 102 LYS A O 1
ATOM 760 N N . GLU A 1 103 ? -34.331 10.107 43.754 1.00 94.31 103 GLU A N 1
ATOM 761 C CA . GLU A 1 103 ? -35.650 10.213 44.402 1.00 94.31 103 GLU A CA 1
ATOM 762 C C . GLU A 1 103 ? -36.623 9.116 43.938 1.00 94.31 103 GLU A C 1
ATOM 764 O O . GLU A 1 103 ? -37.500 8.713 44.696 1.00 94.31 103 GLU A O 1
ATOM 769 N N . SER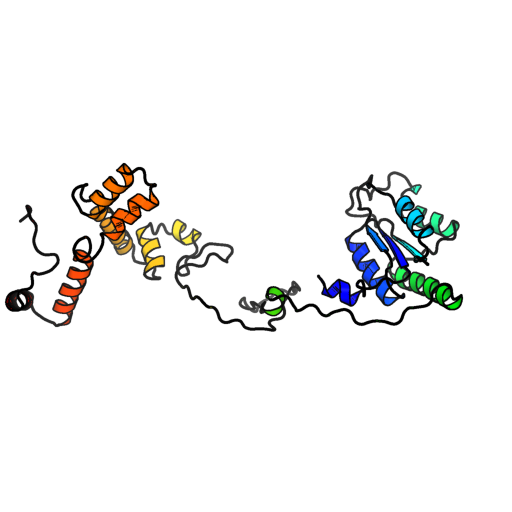 A 1 104 ? -36.426 8.584 42.728 1.00 94.12 104 SER A N 1
ATOM 770 C CA . SER A 1 104 ? -37.227 7.493 42.157 1.00 94.12 104 SER A CA 1
ATOM 771 C C . SER A 1 104 ? -36.762 6.093 42.590 1.00 94.12 104 SER A C 1
ATOM 773 O O . SER A 1 104 ? -37.300 5.099 42.112 1.00 94.12 104 SER A O 1
ATOM 775 N N . GLY A 1 105 ? -35.763 5.996 43.475 1.00 92.81 105 GLY A N 1
ATOM 776 C CA . GLY A 1 105 ? -35.235 4.722 43.975 1.00 92.81 105 GLY A CA 1
ATOM 777 C C . GLY A 1 105 ? -34.141 4.088 43.110 1.00 92.81 105 GLY A C 1
ATOM 778 O O . GLY A 1 105 ? -33.750 2.955 43.373 1.00 92.81 105 GLY A O 1
ATOM 779 N N . VAL A 1 106 ? -33.616 4.797 42.103 1.00 95.12 106 VAL A N 1
ATOM 780 C CA . VAL A 1 106 ? -32.462 4.330 41.318 1.00 95.12 106 VAL A CA 1
ATOM 781 C C . VAL A 1 106 ? -31.178 4.478 42.141 1.00 95.12 106 VAL A C 1
ATOM 783 O O . VAL A 1 106 ? -30.966 5.489 42.817 1.00 95.12 106 VAL A O 1
ATOM 786 N N . TYR A 1 107 ? -30.280 3.497 42.042 1.00 94.44 107 TYR A N 1
ATOM 787 C CA . TYR A 1 107 ? -28.943 3.567 42.629 1.00 94.44 107 TYR A CA 1
ATOM 788 C C . TYR A 1 107 ? -28.064 4.546 41.838 1.00 94.44 107 TYR A C 1
ATOM 790 O O . TYR A 1 107 ? -27.564 4.225 40.762 1.00 94.44 107 TYR A O 1
ATOM 798 N N . VAL A 1 108 ? -27.894 5.763 42.362 1.00 94.50 108 VAL A N 1
ATOM 799 C CA . VAL A 1 108 ? -27.102 6.828 41.726 1.00 94.50 108 VAL A CA 1
ATOM 800 C C . VAL A 1 108 ? -25.825 7.092 42.542 1.00 94.50 108 VAL A C 1
ATOM 802 O O . VAL A 1 108 ? -25.947 7.484 43.711 1.00 94.50 108 VAL A O 1
ATOM 805 N N . PRO A 1 109 ? -24.617 6.912 41.965 1.00 93.81 109 PRO A N 1
ATOM 806 C CA . PRO A 1 109 ? -23.352 7.199 42.648 1.00 93.81 109 PRO A CA 1
ATOM 807 C C . PRO A 1 109 ? -23.145 8.709 42.849 1.00 93.81 109 PRO A C 1
ATOM 809 O O . PRO A 1 109 ? -23.830 9.532 42.232 1.00 93.81 109 PRO A O 1
ATOM 812 N N . ARG A 1 110 ? -22.201 9.109 43.715 1.00 90.25 110 ARG A N 1
ATOM 813 C CA . ARG A 1 110 ? -21.902 10.542 43.924 1.00 90.25 110 ARG A CA 1
ATOM 814 C C . ARG A 1 110 ? -21.153 11.147 42.740 1.00 90.25 110 ARG A C 1
ATOM 816 O O . ARG A 1 110 ? -21.393 12.303 42.394 1.00 90.25 110 ARG A O 1
ATOM 823 N N . SER A 1 111 ? -20.266 10.367 42.131 1.00 90.75 111 SER A N 1
ATOM 824 C CA . SER A 1 111 ? -19.471 10.720 40.956 1.00 90.75 111 SER A CA 1
ATOM 825 C C . SER A 1 111 ? -19.352 9.518 40.013 1.00 90.75 111 SER A C 1
ATOM 827 O O . SER A 1 111 ? -19.813 8.423 40.327 1.00 90.75 111 SER A O 1
ATOM 829 N N . PHE A 1 112 ? -18.744 9.721 38.842 1.00 89.81 112 PHE A N 1
ATOM 830 C CA . PHE A 1 112 ? -18.491 8.624 37.906 1.00 89.81 112 PHE A CA 1
ATOM 831 C C . PHE A 1 112 ? -17.457 7.619 38.443 1.00 89.81 112 PHE A C 1
ATOM 833 O O . PHE A 1 112 ? -17.586 6.430 38.178 1.00 89.81 112 PHE A O 1
ATOM 840 N N . ASP A 1 113 ? -16.482 8.068 39.237 1.00 91.00 113 ASP A N 1
ATOM 841 C CA . ASP A 1 113 ? -15.434 7.195 39.786 1.00 91.00 113 ASP A CA 1
ATOM 842 C C . ASP A 1 113 ? -16.008 6.140 40.748 1.00 91.00 113 ASP A C 1
ATOM 844 O O . ASP A 1 113 ? -15.561 4.998 40.759 1.00 91.00 113 ASP A O 1
ATOM 848 N N . GLU A 1 114 ? -17.059 6.500 41.492 1.00 93.56 114 GLU A N 1
ATOM 849 C CA . GLU A 1 114 ? -17.774 5.605 42.416 1.00 93.56 114 GLU A CA 1
ATOM 850 C C . GLU A 1 114 ? -18.805 4.701 41.703 1.00 93.56 114 GLU A C 1
ATOM 852 O O . GLU A 1 114 ? -19.509 3.921 42.347 1.00 93.56 114 GLU A O 1
ATOM 857 N N . LEU A 1 115 ? -18.951 4.798 40.373 1.00 93.50 115 LEU A N 1
ATOM 858 C CA . LEU A 1 115 ? -19.924 3.992 39.628 1.00 93.50 115 LEU A CA 1
ATOM 859 C C . LEU A 1 115 ? -19.620 2.494 39.748 1.00 93.50 115 LEU A C 1
ATOM 861 O O . LEU A 1 115 ? -20.546 1.699 39.899 1.00 93.50 115 LEU A O 1
ATOM 865 N N . GLY A 1 116 ? -18.339 2.117 39.705 1.00 94.06 116 GLY A N 1
ATOM 866 C CA . GLY A 1 116 ? -17.910 0.729 39.878 1.00 94.06 116 GLY A CA 1
ATOM 867 C C . GLY A 1 116 ? -18.320 0.161 41.237 1.00 94.06 116 GLY A C 1
ATOM 868 O O . GLY A 1 116 ? -18.890 -0.927 41.286 1.00 94.06 116 GLY A O 1
ATOM 869 N N . ASP A 1 117 ? -18.125 0.935 42.306 1.00 95.69 117 ASP A N 1
ATOM 870 C CA . ASP A 1 117 ? -18.443 0.528 43.680 1.00 95.69 117 ASP A CA 1
ATOM 871 C C . ASP A 1 117 ? -19.949 0.295 43.868 1.00 95.69 117 ASP A C 1
ATOM 873 O O . ASP A 1 117 ? -20.372 -0.698 44.461 1.00 95.69 117 ASP A O 1
ATOM 877 N N . VAL A 1 118 ? -20.786 1.183 43.317 1.00 95.81 118 VAL A N 1
ATOM 878 C CA . VAL A 1 118 ? -22.249 1.034 43.389 1.00 95.81 118 VAL A CA 1
ATOM 879 C C . VAL A 1 118 ? -22.715 -0.175 42.579 1.00 95.81 118 VAL A C 1
ATOM 881 O O . VAL A 1 118 ? -23.523 -0.959 43.078 1.00 95.81 118 VAL A O 1
ATOM 884 N N . ILE A 1 119 ? -22.181 -0.369 41.367 1.00 96.31 119 ILE A N 1
ATOM 885 C CA . ILE A 1 119 ? -22.464 -1.552 40.538 1.00 96.31 119 ILE A CA 1
ATOM 886 C C . ILE A 1 119 ? -22.103 -2.830 41.303 1.00 96.31 119 ILE A C 1
ATOM 888 O O . ILE A 1 119 ? -22.914 -3.755 41.351 1.00 96.31 119 ILE A O 1
ATOM 892 N N . GLN A 1 120 ? -20.927 -2.859 41.934 1.00 96.75 120 GLN A N 1
ATOM 893 C CA . GLN A 1 120 ? -20.476 -3.994 42.730 1.00 96.75 120 GLN A CA 1
ATOM 894 C C . GLN A 1 120 ? -21.417 -4.272 43.908 1.00 96.75 120 GLN A C 1
ATOM 896 O O . GLN A 1 120 ? -21.839 -5.410 44.086 1.00 96.75 120 GLN A O 1
ATOM 901 N N . SER A 1 121 ? -21.812 -3.242 44.666 1.00 96.75 121 SER A N 1
ATOM 902 C CA . SER A 1 121 ? -22.700 -3.424 45.823 1.00 96.75 121 SER A CA 1
ATOM 903 C C . SER A 1 121 ? -24.063 -4.016 45.448 1.00 96.75 121 SER A C 1
ATOM 905 O O . SER A 1 121 ? -24.554 -4.917 46.122 1.00 96.75 121 SER A O 1
ATOM 907 N N . VAL A 1 122 ? -24.658 -3.564 44.336 1.00 96.25 122 VAL A N 1
ATOM 908 C CA . VAL A 1 122 ? -25.959 -4.070 43.873 1.00 96.25 122 VAL A CA 1
ATOM 909 C C . VAL A 1 122 ? -25.823 -5.515 43.403 1.00 96.25 122 VAL A C 1
ATOM 911 O O . VAL A 1 122 ? -26.689 -6.343 43.680 1.00 96.25 122 VAL A O 1
ATOM 914 N N . TYR A 1 123 ? -24.729 -5.831 42.712 1.00 96.62 123 TYR A N 1
ATOM 915 C CA . TYR A 1 123 ? -24.441 -7.185 42.265 1.00 96.62 123 TYR A CA 1
ATOM 916 C C . TYR A 1 123 ? -24.251 -8.151 43.447 1.00 96.62 123 TYR A C 1
ATOM 918 O O . TYR A 1 123 ? -24.866 -9.216 43.469 1.00 96.62 123 TYR A O 1
ATOM 926 N N . GLU A 1 124 ? -23.467 -7.769 44.459 1.00 96.19 124 GLU A N 1
ATOM 927 C CA . GLU A 1 124 ? -23.252 -8.571 45.671 1.00 96.19 124 GLU A CA 1
ATOM 928 C C . GLU A 1 124 ? -24.565 -8.832 46.428 1.00 96.19 124 GLU A C 1
ATOM 930 O O . GLU A 1 124 ? -24.822 -9.967 46.835 1.00 96.19 124 GLU A O 1
ATOM 935 N N . ASP A 1 125 ? -25.441 -7.827 46.533 1.00 96.38 125 ASP A N 1
ATOM 936 C CA . ASP A 1 125 ? -26.771 -7.974 47.135 1.00 96.38 125 ASP A CA 1
ATOM 937 C C . ASP A 1 125 ? -27.661 -8.967 46.364 1.00 96.38 125 ASP A C 1
ATOM 939 O O . ASP A 1 125 ? -28.397 -9.752 46.970 1.00 96.38 125 ASP A O 1
ATOM 943 N N . LEU A 1 126 ? -27.616 -8.950 45.027 1.00 94.69 126 LEU A N 1
ATOM 944 C CA . LEU A 1 126 ? -28.392 -9.861 44.174 1.00 94.69 126 LEU A CA 1
ATOM 945 C C . LEU A 1 126 ? -27.866 -11.301 44.232 1.00 94.69 126 LEU A C 1
ATOM 947 O O . LEU A 1 126 ? -28.657 -12.248 44.242 1.00 94.69 126 LEU A O 1
ATOM 951 N N . VAL A 1 127 ? -26.547 -11.475 44.332 1.00 95.00 127 VAL A N 1
ATOM 952 C CA . VAL A 1 127 ? -25.925 -12.787 44.562 1.00 95.00 127 VAL A CA 1
ATOM 953 C C . VAL A 1 127 ? -26.294 -13.315 45.951 1.00 95.00 127 VAL A C 1
ATOM 955 O O . VAL A 1 127 ? -26.676 -14.476 46.082 1.00 95.00 127 VAL A O 1
ATOM 958 N N . ALA A 1 128 ? -26.264 -12.468 46.986 1.00 95.44 128 ALA A N 1
ATOM 959 C CA . ALA A 1 128 ? -26.636 -12.854 48.348 1.00 95.44 128 ALA A CA 1
ATOM 960 C C . ALA A 1 128 ? -28.111 -13.281 48.469 1.00 95.44 128 ALA A C 1
ATOM 962 O O . ALA A 1 128 ? -28.433 -14.191 49.233 1.00 95.44 128 ALA A O 1
ATOM 963 N N . LYS A 1 129 ? -29.007 -12.660 47.691 1.00 94.44 129 LYS A N 1
ATOM 964 C CA . LYS A 1 129 ? -30.423 -13.055 47.582 1.00 94.44 129 LYS A CA 1
ATOM 965 C C . LYS A 1 129 ? -30.646 -14.317 46.742 1.00 94.44 129 LYS A C 1
ATOM 967 O O . LYS A 1 129 ? -31.750 -14.857 46.756 1.00 94.44 129 LYS A O 1
ATOM 972 N N . GLY A 1 130 ? -29.627 -14.788 46.021 1.00 91.69 130 GLY A N 1
ATOM 973 C CA . GLY A 1 130 ? -29.722 -15.924 45.105 1.00 91.69 130 GLY A CA 1
ATOM 974 C C . GLY A 1 130 ? -30.440 -15.609 43.789 1.00 91.69 130 GLY A C 1
ATOM 975 O O . GLY A 1 130 ? -30.829 -16.535 43.081 1.00 91.69 130 GLY A O 1
ATOM 976 N N . GLU A 1 131 ? -30.627 -14.328 43.450 1.00 92.38 131 GLU A N 1
ATOM 977 C CA . GLU A 1 131 ? -31.208 -13.913 42.164 1.00 92.38 131 GLU A CA 1
ATOM 978 C C . GLU A 1 131 ? -30.207 -14.057 41.008 1.00 92.38 131 GLU A C 1
ATOM 980 O O . GLU A 1 131 ? -30.602 -14.319 39.869 1.00 92.38 131 GLU A O 1
ATOM 985 N N . ILE A 1 132 ? -28.911 -13.923 41.315 1.00 94.00 132 ILE A N 1
ATOM 986 C CA . ILE A 1 132 ? -27.797 -14.200 40.407 1.00 94.00 132 ILE A CA 1
ATOM 987 C C . ILE A 1 132 ? -27.024 -15.404 40.942 1.00 94.00 132 ILE A C 1
ATOM 989 O O . ILE A 1 132 ? -26.538 -15.393 42.072 1.00 94.00 132 ILE A O 1
ATOM 993 N N . VAL A 1 133 ? -26.864 -16.424 40.101 1.00 92.62 133 VAL A N 1
ATOM 994 C CA . VAL A 1 133 ? -25.985 -17.567 40.365 1.00 92.62 133 VAL A CA 1
ATOM 995 C C . VAL A 1 133 ? -24.863 -17.527 39.327 1.00 92.62 133 VAL A C 1
ATOM 997 O O . VAL A 1 133 ? -25.120 -17.855 38.166 1.00 92.62 133 VAL A O 1
ATOM 1000 N N . PRO A 1 134 ? -23.641 -17.103 39.702 1.00 92.00 134 PRO A N 1
ATOM 1001 C CA . PRO A 1 134 ? -22.540 -16.975 38.754 1.00 92.00 134 PRO A CA 1
ATOM 1002 C C . PRO A 1 134 ? -22.208 -18.316 38.097 1.00 92.00 134 PRO A C 1
ATOM 1004 O O . PRO A 1 134 ? -21.998 -19.321 38.780 1.00 92.00 134 PRO A O 1
ATOM 1007 N N . ALA A 1 135 ? -22.152 -18.329 36.767 1.00 91.50 135 ALA A N 1
ATOM 1008 C CA . ALA A 1 135 ? -21.736 -19.502 36.011 1.00 91.50 135 ALA A CA 1
ATOM 1009 C C . ALA A 1 135 ? -20.220 -19.738 36.135 1.00 91.50 135 ALA A C 1
ATOM 1011 O O . ALA A 1 135 ? -19.438 -18.799 36.296 1.00 91.50 135 ALA A O 1
ATOM 1012 N N . GLU A 1 136 ? -19.798 -20.998 36.019 1.00 91.75 136 GLU A N 1
ATOM 1013 C CA . GLU A 1 136 ? -18.380 -21.363 35.986 1.00 91.75 136 GLU A CA 1
ATOM 1014 C C . GLU A 1 136 ? -17.698 -20.811 34.720 1.00 91.75 136 GLU A C 1
ATOM 1016 O O . GLU A 1 136 ? -18.265 -20.839 33.623 1.00 91.75 136 GLU A O 1
ATOM 1021 N N . GLU A 1 137 ? -16.471 -20.297 34.854 1.00 90.00 137 GLU A N 1
ATOM 1022 C CA . GLU A 1 137 ? -15.742 -19.739 33.714 1.00 90.00 137 GLU A CA 1
ATOM 1023 C C . GLU A 1 137 ? -15.190 -20.840 32.805 1.00 90.00 137 GLU A C 1
ATOM 1025 O O . GLU A 1 137 ? -14.297 -21.599 33.179 1.00 90.00 137 GLU A O 1
ATOM 1030 N N . VAL A 1 138 ? -15.680 -20.872 31.565 1.00 91.31 138 VAL A N 1
ATOM 1031 C CA . VAL A 1 138 ? -15.159 -21.745 30.510 1.00 91.31 138 VAL A CA 1
ATOM 1032 C C . VAL A 1 138 ? -14.150 -20.963 29.661 1.00 91.31 138 VAL A C 1
ATOM 1034 O O . VAL A 1 138 ? -14.481 -19.871 29.187 1.00 91.31 138 VAL A O 1
ATOM 1037 N N . PRO A 1 139 ? -12.930 -21.489 29.433 1.00 90.44 139 PRO A N 1
ATOM 1038 C CA . PRO A 1 139 ? -11.940 -20.806 28.612 1.00 90.44 139 PRO A CA 1
ATOM 1039 C C . PRO A 1 139 ? -12.428 -20.685 27.157 1.00 90.44 139 PRO A C 1
ATOM 1041 O O . PRO A 1 139 ? -12.923 -21.666 26.592 1.00 90.44 139 PRO A O 1
ATOM 1044 N N . PRO A 1 140 ? -12.279 -19.509 26.519 1.00 92.31 140 PRO A N 1
ATOM 1045 C CA . PRO A 1 140 ? -12.711 -19.317 25.143 1.00 92.31 140 PRO A CA 1
ATOM 1046 C C . PRO A 1 140 ? -11.802 -20.068 24.153 1.00 92.31 140 PRO A C 1
ATOM 1048 O O . PRO A 1 140 ? -10.612 -20.264 24.429 1.00 92.31 140 PRO A O 1
ATOM 1051 N N . PRO A 1 141 ? -12.316 -20.439 22.964 1.00 92.12 141 PRO A N 1
ATOM 1052 C CA . PRO A 1 141 ? -11.486 -20.925 21.869 1.00 92.12 141 PRO A CA 1
ATOM 1053 C C . PRO A 1 141 ? -10.392 -19.912 21.516 1.00 92.12 141 PRO A C 1
ATOM 1055 O O . PRO A 1 141 ? -10.652 -18.713 21.392 1.00 92.12 141 PRO A O 1
ATOM 1058 N N . THR A 1 142 ? -9.161 -20.387 21.345 1.00 90.56 142 THR A N 1
ATOM 1059 C CA . THR A 1 142 ? -8.022 -19.515 21.051 1.00 90.56 142 THR A CA 1
ATOM 1060 C C . THR A 1 142 ? -8.003 -19.120 19.575 1.00 90.56 142 THR A C 1
ATOM 1062 O O . THR A 1 142 ? -8.188 -19.949 18.684 1.00 90.56 142 THR A O 1
ATOM 1065 N N . VAL A 1 143 ? -7.757 -17.835 19.307 1.00 89.50 143 VAL A N 1
ATOM 1066 C CA . VAL A 1 143 ? -7.578 -17.300 17.951 1.00 89.50 143 VAL A CA 1
ATOM 1067 C C . VAL A 1 143 ? -6.092 -17.001 17.745 1.00 89.50 143 VAL A C 1
ATOM 1069 O O . VAL A 1 143 ? -5.484 -16.367 18.612 1.00 89.50 143 VAL A O 1
ATOM 1072 N N . PRO A 1 144 ? -5.472 -17.453 16.638 1.00 89.31 144 PRO A N 1
ATOM 1073 C CA . PRO A 1 144 ? -4.094 -17.100 16.327 1.00 89.31 144 PRO A CA 1
ATOM 1074 C C . PRO A 1 144 ? -3.913 -15.584 16.217 1.00 89.31 144 PRO A C 1
ATOM 1076 O O . PRO A 1 144 ? -4.775 -14.882 15.698 1.00 89.31 144 PRO A O 1
ATOM 1079 N N . MET A 1 145 ? -2.764 -15.089 16.670 1.00 85.44 145 MET A N 1
ATOM 1080 C CA . MET A 1 145 ? -2.412 -13.679 16.529 1.00 85.44 145 MET A CA 1
ATOM 1081 C C . MET A 1 145 ? -2.244 -13.307 15.052 1.00 85.44 145 MET A C 1
ATOM 1083 O O . MET A 1 145 ? -1.599 -14.035 14.290 1.00 85.44 145 MET A O 1
ATOM 1087 N N . ASP A 1 146 ? -2.769 -12.145 14.667 1.00 86.88 146 ASP A N 1
ATOM 1088 C CA . ASP A 1 146 ? -2.616 -11.629 13.313 1.00 86.88 146 ASP A CA 1
ATOM 1089 C C . ASP A 1 146 ? -1.146 -11.396 12.958 1.00 86.88 146 ASP A C 1
ATOM 1091 O O . ASP A 1 146 ? -0.346 -10.881 13.744 1.00 86.88 146 ASP A O 1
ATOM 1095 N N . TYR A 1 147 ? -0.789 -11.737 11.720 1.00 83.12 147 TYR A N 1
ATOM 1096 C CA . TYR A 1 147 ? 0.580 -11.600 11.232 1.00 83.12 147 TYR A CA 1
ATOM 1097 C C . TYR A 1 147 ? 1.090 -10.152 11.296 1.00 83.12 147 TYR A C 1
ATOM 1099 O O . TYR A 1 147 ? 2.256 -9.939 11.619 1.00 83.12 147 TYR A O 1
ATOM 1107 N N . SER A 1 148 ? 0.242 -9.161 10.994 1.00 82.81 148 SER A N 1
ATOM 1108 C CA . SER A 1 148 ? 0.589 -7.735 11.096 1.00 82.81 148 SER A CA 1
ATOM 1109 C C . SER A 1 148 ? 0.984 -7.363 12.524 1.00 82.81 148 SER A C 1
ATOM 1111 O O . SER A 1 148 ? 2.061 -6.807 12.726 1.00 82.81 148 SER A O 1
ATOM 1113 N N . TRP A 1 149 ? 0.174 -7.774 13.501 1.00 79.69 149 TRP A N 1
ATOM 1114 C CA . TRP A 1 149 ? 0.398 -7.527 14.924 1.00 79.69 149 TRP A CA 1
ATOM 1115 C C . TRP A 1 149 ? 1.662 -8.218 15.449 1.00 79.69 149 TRP A C 1
ATOM 1117 O O . TRP A 1 149 ? 2.448 -7.632 16.190 1.00 79.69 149 TRP A O 1
ATOM 1127 N N . ALA A 1 150 ? 1.902 -9.458 15.011 1.00 79.69 150 ALA A N 1
ATOM 1128 C CA . ALA A 1 150 ? 3.070 -10.234 15.413 1.00 79.69 150 ALA A CA 1
ATOM 1129 C C . ALA A 1 150 ? 4.380 -9.727 14.780 1.00 79.69 150 ALA A C 1
ATOM 1131 O O . ALA A 1 150 ? 5.440 -9.780 15.408 1.00 79.69 150 ALA A O 1
ATOM 1132 N N . ARG A 1 151 ? 4.335 -9.298 13.510 1.00 67.69 151 ARG A N 1
ATOM 1133 C CA . ARG A 1 151 ? 5.520 -8.920 12.717 1.00 67.69 151 ARG A CA 1
ATOM 1134 C C . ARG A 1 151 ? 5.984 -7.504 13.002 1.00 67.69 151 ARG A C 1
ATOM 1136 O O . ARG A 1 151 ? 7.165 -7.215 12.809 1.00 67.69 151 ARG A O 1
ATOM 1143 N N . ALA A 1 152 ? 5.069 -6.605 13.329 1.00 57.94 152 ALA A N 1
ATOM 1144 C CA . ALA A 1 152 ? 5.415 -5.208 13.380 1.00 57.94 152 ALA A CA 1
ATOM 1145 C C . ALA A 1 152 ? 6.459 -4.964 14.469 1.00 57.94 152 ALA A C 1
ATOM 1147 O O . ALA A 1 152 ? 6.251 -5.193 15.652 1.00 57.94 152 ALA A O 1
ATOM 1148 N N . SER A 1 153 ? 7.645 -4.620 13.990 1.00 45.41 153 SER A N 1
ATOM 1149 C CA . SER A 1 153 ? 8.850 -4.420 14.762 1.00 45.41 153 SER A CA 1
ATOM 1150 C C . SER A 1 153 ? 9.054 -2.922 14.825 1.00 45.41 153 SER A C 1
ATOM 1152 O O . SER A 1 153 ? 9.028 -2.259 13.788 1.00 45.41 153 SER A O 1
ATOM 1154 N N . ILE A 1 154 ? 9.275 -2.427 16.039 1.00 44.09 154 ILE A N 1
ATOM 1155 C CA . ILE A 1 154 ? 9.787 -1.099 16.369 1.00 44.09 154 ILE A CA 1
ATOM 1156 C C . ILE A 1 154 ? 10.703 -0.584 15.240 1.00 44.09 154 ILE A C 1
ATOM 1158 O O . ILE A 1 154 ? 11.860 -0.990 15.131 1.00 44.09 154 ILE A O 1
ATOM 1162 N N . HIS A 1 155 ? 10.200 0.320 14.393 1.00 35.69 155 HIS A N 1
ATOM 1163 C CA . HIS A 1 155 ? 11.035 1.146 13.517 1.00 35.69 155 HIS A CA 1
ATOM 1164 C C . HIS A 1 155 ? 11.617 2.275 14.383 1.00 35.69 155 HIS A C 1
ATOM 1166 O O . HIS A 1 155 ? 11.311 3.450 14.212 1.00 35.69 155 HIS A O 1
ATOM 1172 N N . CYS A 1 156 ? 12.434 1.925 15.382 1.00 34.78 156 CYS A N 1
ATOM 1173 C CA . CYS A 1 156 ? 13.252 2.909 16.084 1.00 34.78 156 CYS A CA 1
ATOM 1174 C C . CYS A 1 156 ? 14.487 3.154 15.220 1.00 34.78 156 CYS A C 1
ATOM 1176 O O . CYS A 1 156 ? 15.560 2.588 15.418 1.00 34.78 156 CYS A O 1
ATOM 1178 N N . THR A 1 157 ? 14.300 3.943 14.170 1.00 36.50 157 THR A N 1
ATOM 1179 C CA . THR A 1 157 ? 15.399 4.517 13.393 1.00 36.50 157 THR A CA 1
ATOM 1180 C C . THR A 1 157 ? 15.095 5.987 13.150 1.00 36.50 157 THR A C 1
ATOM 1182 O O . THR A 1 157 ? 15.010 6.448 12.021 1.00 36.50 157 THR A O 1
ATOM 1185 N N . ALA A 1 158 ? 14.895 6.731 14.238 1.00 34.09 158 ALA A N 1
ATOM 1186 C CA . ALA A 1 158 ? 14.954 8.185 14.234 1.00 34.09 158 ALA A CA 1
ATOM 1187 C C . ALA A 1 158 ? 15.341 8.687 15.635 1.00 34.09 158 ALA A C 1
ATOM 1189 O O . ALA A 1 158 ? 14.510 8.823 16.521 1.00 34.09 158 ALA A O 1
ATOM 1190 N N . ILE A 1 159 ? 16.647 8.905 15.798 1.00 34.59 159 ILE A N 1
ATOM 1191 C CA . ILE A 1 159 ? 17.260 10.010 16.545 1.00 34.59 159 ILE A CA 1
ATOM 1192 C C . ILE A 1 159 ? 16.775 10.197 17.997 1.00 34.59 159 ILE A C 1
ATOM 1194 O O . ILE A 1 159 ? 15.788 10.863 18.297 1.00 34.59 159 ILE A O 1
ATOM 1198 N N . LEU A 1 160 ? 17.605 9.697 18.917 1.00 38.00 160 LEU A N 1
ATOM 1199 C CA . LEU A 1 160 ? 17.805 10.262 20.252 1.00 38.00 160 LEU A CA 1
ATOM 1200 C C . LEU A 1 160 ? 17.927 11.793 20.169 1.00 38.00 160 LEU A C 1
ATOM 1202 O O . LEU A 1 160 ? 18.970 12.276 19.737 1.00 38.00 160 LEU A O 1
ATOM 1206 N N . SER A 1 161 ? 16.895 12.540 20.576 1.00 39.62 161 SER A N 1
ATOM 1207 C CA . SER A 1 161 ? 16.996 13.892 21.158 1.00 39.62 161 SER A CA 1
ATOM 1208 C C . SER A 1 161 ? 15.609 14.552 21.269 1.00 39.62 161 SER A C 1
ATOM 1210 O O . SER A 1 161 ? 15.122 15.149 20.316 1.00 39.62 161 SER A O 1
ATOM 1212 N N . ALA A 1 162 ? 15.046 14.526 22.482 1.00 38.44 162 ALA A N 1
ATOM 1213 C CA . ALA A 1 162 ? 14.051 15.476 23.003 1.00 38.44 162 ALA A CA 1
ATOM 1214 C C . ALA A 1 162 ? 12.609 15.450 22.439 1.00 38.44 162 ALA A C 1
ATOM 1216 O O . ALA A 1 162 ? 12.186 16.353 21.724 1.00 38.44 162 ALA A O 1
ATOM 1217 N N . CYS A 1 163 ? 11.788 14.500 22.906 1.00 29.81 163 CYS A N 1
ATOM 1218 C CA . CYS A 1 163 ? 10.344 14.725 23.081 1.00 29.81 163 CYS A CA 1
ATOM 1219 C C . CYS A 1 163 ? 9.748 13.720 24.092 1.00 29.81 163 CYS A C 1
ATOM 1221 O O . CYS A 1 163 ? 9.842 12.518 23.850 1.00 29.81 163 CYS A O 1
ATOM 1223 N N . PRO A 1 164 ? 9.142 14.149 25.220 1.00 38.62 164 PRO A N 1
ATOM 1224 C CA . PRO A 1 164 ? 8.555 13.250 26.208 1.00 38.62 164 PRO A CA 1
ATOM 1225 C C . PRO A 1 164 ? 7.038 13.135 26.003 1.00 38.62 164 PRO A C 1
ATOM 1227 O O . PRO A 1 164 ? 6.270 13.402 26.916 1.00 38.62 164 PRO A O 1
ATOM 1230 N N . ILE A 1 165 ? 6.585 12.767 24.805 1.00 34.34 165 ILE A N 1
ATOM 1231 C CA . ILE A 1 165 ? 5.207 12.305 24.583 1.00 34.34 165 ILE A CA 1
ATOM 1232 C C . ILE A 1 165 ? 5.324 11.066 23.703 1.00 34.34 165 ILE A C 1
ATOM 1234 O O . ILE A 1 165 ? 5.369 11.129 22.477 1.00 34.34 165 ILE A O 1
ATOM 1238 N N . TRP A 1 166 ? 5.482 9.926 24.371 1.00 30.75 166 TRP A N 1
ATOM 1239 C CA . TRP A 1 166 ? 5.491 8.617 23.741 1.00 30.75 166 TRP A CA 1
ATOM 1240 C C . TRP A 1 166 ? 4.086 8.341 23.210 1.00 30.75 166 TRP A C 1
ATOM 1242 O O . TRP A 1 166 ? 3.163 8.081 23.978 1.00 30.75 166 TRP A O 1
ATOM 1252 N N . ILE A 1 167 ? 3.919 8.421 21.892 1.00 33.50 167 ILE A N 1
ATOM 1253 C CA . ILE A 1 167 ? 2.756 7.867 21.202 1.00 33.50 167 ILE A CA 1
ATOM 1254 C C . ILE A 1 167 ? 2.855 6.344 21.356 1.00 33.50 167 ILE A C 1
ATOM 1256 O O . ILE A 1 167 ? 3.651 5.681 20.694 1.00 33.50 167 ILE A O 1
ATOM 1260 N N . ILE A 1 168 ? 2.085 5.806 22.300 1.00 32.31 168 ILE A N 1
ATOM 1261 C CA . ILE A 1 168 ? 1.954 4.373 22.573 1.00 32.31 168 ILE A CA 1
ATOM 1262 C C . ILE A 1 168 ? 1.088 3.761 21.469 1.00 32.31 168 ILE A C 1
ATOM 1264 O O . ILE A 1 168 ? -0.118 3.648 21.623 1.00 32.31 168 ILE A O 1
ATOM 1268 N N . TYR A 1 169 ? 1.707 3.379 20.356 1.00 36.25 169 TYR A N 1
ATOM 1269 C CA . TYR A 1 169 ? 1.260 2.264 19.514 1.00 36.25 169 TYR A CA 1
ATOM 1270 C C . TYR A 1 169 ? 2.517 1.583 18.958 1.00 36.25 169 TYR A C 1
ATOM 1272 O O . TYR A 1 169 ? 2.884 1.728 17.797 1.00 36.25 169 TYR A O 1
ATOM 1280 N N . SER A 1 170 ? 3.250 0.917 19.854 1.00 44.41 170 SER A N 1
ATOM 1281 C CA . SER A 1 170 ? 4.448 0.135 19.546 1.00 44.41 170 SER A CA 1
ATOM 1282 C C . SER A 1 170 ? 4.070 -1.340 19.424 1.00 44.41 170 SER A C 1
ATOM 1284 O O . SER A 1 170 ? 3.799 -2.006 20.423 1.00 44.41 170 SER A O 1
ATOM 1286 N N . GLU A 1 171 ? 4.024 -1.833 18.196 1.00 52.56 171 GLU A N 1
ATOM 1287 C CA . GLU A 1 171 ? 3.711 -3.222 17.869 1.00 52.56 171 GLU A CA 1
ATOM 1288 C C . GLU A 1 171 ? 4.927 -4.147 18.175 1.00 52.56 171 GLU A C 1
ATOM 1290 O O . GLU A 1 171 ? 6.077 -3.696 18.212 1.00 52.56 171 GLU A O 1
ATOM 1295 N N . LEU A 1 172 ? 4.667 -5.426 18.496 1.00 56.91 172 LEU A N 1
ATOM 1296 C CA . LEU A 1 172 ? 5.424 -6.235 19.479 1.00 56.91 172 LEU A CA 1
ATOM 1297 C C . LEU A 1 172 ? 6.721 -6.928 18.994 1.00 56.91 172 LEU A C 1
ATOM 1299 O O . LEU A 1 172 ? 7.453 -7.478 19.816 1.00 56.91 172 LEU A O 1
ATOM 1303 N N . GLY A 1 173 ? 7.022 -6.949 17.692 1.00 70.31 173 GLY A N 1
ATOM 1304 C CA . GLY A 1 173 ? 8.263 -7.524 17.141 1.00 70.31 173 GLY A CA 1
ATOM 1305 C C . GLY A 1 173 ? 8.501 -9.017 17.435 1.00 70.31 173 GLY A C 1
ATOM 1306 O O . GLY A 1 173 ? 9.649 -9.454 17.508 1.00 70.31 173 GLY A O 1
ATOM 1307 N N . LEU A 1 174 ? 7.437 -9.807 17.616 1.00 79.06 174 LEU A N 1
ATOM 1308 C CA . LEU A 1 174 ? 7.498 -11.205 18.074 1.00 79.06 174 LEU A CA 1
ATOM 1309 C C . LEU A 1 174 ? 8.050 -12.175 17.023 1.00 79.06 174 LEU A C 1
ATOM 1311 O O . LEU A 1 174 ? 8.622 -13.210 17.367 1.00 79.06 174 LEU A O 1
ATOM 1315 N N . ILE A 1 175 ? 7.868 -11.864 15.737 1.00 80.56 175 ILE A N 1
ATOM 1316 C CA . ILE A 1 175 ? 8.327 -12.705 14.627 1.00 80.56 175 ILE A CA 1
ATOM 1317 C C . ILE A 1 175 ? 9.150 -11.903 13.621 1.00 80.56 175 ILE A C 1
ATOM 1319 O O . ILE A 1 175 ? 8.873 -10.742 13.330 1.00 80.56 175 ILE A O 1
ATOM 1323 N N . ARG A 1 176 ? 10.130 -12.568 13.001 1.00 80.50 176 ARG A N 1
ATOM 1324 C CA . ARG A 1 176 ? 10.893 -12.030 11.867 1.00 80.50 176 ARG A CA 1
ATOM 1325 C C . ARG A 1 176 ? 10.539 -12.780 10.589 1.00 80.50 176 ARG A C 1
ATOM 1327 O O . ARG A 1 176 ? 10.602 -14.006 10.552 1.00 80.50 176 ARG A O 1
ATOM 1334 N N . LYS A 1 177 ? 10.209 -12.048 9.522 1.00 83.00 177 LYS A N 1
ATOM 1335 C CA . LYS A 1 177 ? 10.052 -12.607 8.170 1.00 83.00 177 LYS A CA 1
ATOM 1336 C C . LYS A 1 177 ? 11.105 -11.985 7.250 1.00 83.00 177 LYS A C 1
ATOM 1338 O O . LYS A 1 177 ? 11.092 -10.760 7.111 1.00 83.00 177 LYS A O 1
ATOM 1343 N N . PRO A 1 178 ? 11.998 -12.782 6.634 1.00 86.62 178 PRO A N 1
ATOM 1344 C CA . PRO A 1 178 ? 12.976 -12.252 5.693 1.00 86.62 178 PRO A CA 1
ATOM 1345 C C . PRO A 1 178 ? 12.268 -11.643 4.477 1.00 86.62 178 PRO A C 1
ATOM 1347 O O . PRO A 1 178 ? 11.231 -12.142 4.031 1.00 86.62 178 PRO A O 1
ATOM 1350 N N . ALA A 1 179 ? 12.820 -10.549 3.955 1.00 88.56 179 ALA A N 1
ATOM 1351 C CA . ALA A 1 179 ? 12.321 -9.934 2.733 1.00 88.56 179 ALA A CA 1
ATOM 1352 C C . ALA A 1 179 ? 12.638 -10.833 1.529 1.00 88.56 179 ALA A C 1
ATOM 1354 O O . ALA A 1 179 ? 13.759 -11.314 1.387 1.00 88.56 179 ALA A O 1
ATOM 1355 N N . SER A 1 180 ? 11.647 -11.053 0.663 1.00 93.88 180 SER A N 1
ATOM 1356 C CA . SER A 1 180 ? 11.822 -11.835 -0.570 1.00 93.88 180 SER A CA 1
ATOM 1357 C C . SER A 1 180 ? 12.438 -11.019 -1.705 1.00 93.88 180 SER A C 1
ATOM 1359 O O . SER A 1 180 ? 13.007 -11.588 -2.630 1.00 93.88 180 SER A O 1
ATOM 1361 N N . PHE A 1 181 ? 12.320 -9.694 -1.632 1.00 93.12 181 PHE A N 1
ATOM 1362 C CA . PHE A 1 181 ? 12.780 -8.768 -2.657 1.00 93.12 181 PHE A CA 1
ATOM 1363 C C . PHE A 1 181 ? 13.670 -7.701 -2.032 1.00 93.12 181 PHE A C 1
ATOM 1365 O O . PHE A 1 181 ? 13.445 -7.275 -0.897 1.00 93.12 181 PHE A O 1
ATOM 1372 N N . MET A 1 182 ? 14.661 -7.263 -2.801 1.00 93.62 182 MET A N 1
ATOM 1373 C CA . MET A 1 182 ? 15.498 -6.110 -2.495 1.00 93.62 182 MET A CA 1
ATOM 1374 C C . MET A 1 182 ? 15.390 -5.120 -3.652 1.00 93.62 182 MET A C 1
ATOM 1376 O O . MET A 1 182 ? 15.460 -5.516 -4.813 1.00 93.62 182 MET A O 1
ATOM 1380 N N . THR A 1 183 ? 15.224 -3.842 -3.326 1.00 94.62 183 THR A N 1
ATOM 1381 C CA . THR A 1 183 ? 15.217 -2.725 -4.277 1.00 94.62 183 THR A CA 1
ATOM 1382 C C . THR A 1 183 ? 16.119 -1.617 -3.741 1.00 94.62 183 THR A C 1
ATOM 1384 O O . THR A 1 183 ? 16.256 -1.466 -2.527 1.00 94.62 183 THR A O 1
ATOM 1387 N N . SER A 1 184 ? 16.764 -0.873 -4.639 1.00 94.75 184 SER A N 1
ATOM 1388 C CA . SER A 1 184 ? 17.708 0.202 -4.299 1.00 94.75 184 SER A CA 1
ATOM 1389 C C . SER A 1 184 ? 17.533 1.473 -5.137 1.00 94.75 184 SER A C 1
ATOM 1391 O O . SER A 1 184 ? 18.283 2.428 -4.953 1.00 94.75 184 SER A O 1
ATOM 1393 N N . ILE A 1 185 ? 16.581 1.494 -6.075 1.00 96.81 185 ILE A N 1
ATOM 1394 C CA . ILE A 1 185 ? 16.444 2.584 -7.057 1.00 96.81 185 ILE A CA 1
ATOM 1395 C C . ILE A 1 185 ? 15.385 3.614 -6.667 1.00 96.81 185 ILE A C 1
ATOM 1397 O O . ILE A 1 185 ? 15.504 4.782 -7.028 1.00 96.81 185 ILE A O 1
ATOM 1401 N N . CYS A 1 186 ? 14.358 3.197 -5.930 1.00 97.19 186 CYS A N 1
ATOM 1402 C CA . CYS A 1 186 ? 13.226 4.038 -5.579 1.00 97.19 186 CYS A CA 1
ATOM 1403 C C . CYS A 1 186 ? 12.618 3.583 -4.248 1.00 97.19 186 CYS A C 1
ATOM 1405 O O . CYS A 1 186 ? 12.599 2.381 -3.973 1.00 97.19 186 CYS A O 1
ATOM 1407 N N . ASP A 1 187 ? 12.162 4.545 -3.444 1.00 95.44 187 ASP A N 1
ATOM 1408 C CA . ASP A 1 187 ? 11.342 4.306 -2.254 1.00 95.44 187 ASP A CA 1
ATOM 1409 C C . ASP A 1 187 ? 10.107 5.214 -2.292 1.00 95.44 187 ASP A C 1
ATOM 1411 O O . ASP A 1 187 ? 10.220 6.442 -2.327 1.00 95.44 187 ASP A O 1
ATOM 1415 N N . GLU A 1 188 ? 8.933 4.594 -2.315 1.00 95.81 188 GLU A N 1
ATOM 1416 C CA . GLU A 1 188 ? 7.617 5.227 -2.390 1.00 95.81 188 GLU A CA 1
ATOM 1417 C C . GLU A 1 188 ? 6.833 5.166 -1.070 1.00 95.81 188 GLU A C 1
ATOM 1419 O O . GLU A 1 188 ? 5.711 5.660 -0.995 1.00 95.81 188 GLU A O 1
ATOM 1424 N N . ARG A 1 189 ? 7.387 4.538 -0.025 1.00 88.38 189 ARG A N 1
ATOM 1425 C CA . ARG A 1 189 ? 6.673 4.290 1.245 1.00 88.38 189 ARG A CA 1
ATOM 1426 C C . ARG A 1 189 ? 6.662 5.501 2.176 1.00 88.38 189 ARG A C 1
ATOM 1428 O O . ARG A 1 189 ? 5.882 5.535 3.126 1.00 88.38 189 ARG A O 1
ATOM 1435 N N . GLY A 1 190 ? 7.589 6.435 1.964 1.00 90.25 190 GLY A N 1
ATOM 1436 C CA . GLY A 1 190 ? 7.721 7.654 2.756 1.00 90.25 190 GLY A CA 1
ATOM 1437 C C . GLY A 1 190 ? 6.612 8.671 2.479 1.00 90.25 190 GLY A C 1
ATOM 1438 O O . GLY A 1 190 ? 5.699 8.437 1.695 1.00 90.25 190 GLY A O 1
ATOM 1439 N N . GLN A 1 191 ? 6.717 9.842 3.111 1.00 92.69 191 GLN A N 1
ATOM 1440 C CA . GLN A 1 191 ? 5.835 10.981 2.805 1.00 92.69 191 GLN A CA 1
ATOM 1441 C C . GLN A 1 191 ? 6.071 11.536 1.393 1.00 92.69 191 GLN A C 1
ATOM 1443 O O . GLN A 1 191 ? 5.198 12.180 0.819 1.00 92.69 191 GLN A O 1
ATOM 1448 N N . GLU A 1 192 ? 7.260 11.292 0.846 1.00 95.56 192 GLU A N 1
ATOM 1449 C CA . GLU A 1 192 ? 7.692 11.779 -0.452 1.00 95.56 192 GLU A CA 1
ATOM 1450 C C . GLU A 1 192 ? 8.366 10.652 -1.242 1.00 95.56 192 GLU A C 1
ATOM 1452 O O . GLU A 1 192 ? 9.008 9.773 -0.663 1.00 95.56 192 GLU A O 1
ATOM 1457 N N . LEU A 1 193 ? 8.219 10.693 -2.568 1.00 96.62 193 LEU A N 1
ATOM 1458 C CA . LEU A 1 193 ? 8.884 9.782 -3.493 1.00 96.62 193 LEU A CA 1
ATOM 1459 C C . LEU A 1 193 ? 10.388 10.068 -3.542 1.00 96.62 193 LEU A C 1
ATOM 1461 O O . LEU A 1 193 ? 10.798 11.211 -3.740 1.00 96.62 193 LEU A O 1
ATOM 1465 N N . ILE A 1 194 ? 11.204 9.021 -3.428 1.00 97.25 194 ILE A N 1
ATOM 1466 C CA . ILE A 1 194 ? 12.665 9.130 -3.437 1.00 97.25 194 ILE A CA 1
ATOM 1467 C C . ILE A 1 194 ? 13.235 8.355 -4.629 1.00 97.25 194 ILE A C 1
ATOM 1469 O O . ILE A 1 194 ? 12.951 7.169 -4.796 1.00 97.25 194 ILE A O 1
ATOM 1473 N N . TYR A 1 195 ? 14.098 8.994 -5.423 1.00 97.94 195 TYR A N 1
ATOM 1474 C CA . TYR A 1 195 ? 14.896 8.367 -6.482 1.00 97.94 195 TYR A CA 1
ATOM 1475 C C . TYR A 1 195 ? 16.358 8.257 -6.053 1.00 97.94 195 TYR A C 1
ATOM 1477 O O . TYR A 1 195 ? 17.054 9.261 -5.933 1.00 97.94 195 TYR A O 1
ATOM 1485 N N . ALA A 1 196 ? 16.830 7.031 -5.812 1.00 95.75 196 ALA A N 1
ATOM 1486 C CA . ALA A 1 196 ? 18.196 6.728 -5.368 1.00 95.75 196 ALA A CA 1
ATOM 1487 C C . ALA A 1 196 ? 18.719 7.659 -4.248 1.00 95.75 196 ALA A C 1
ATOM 1489 O O . ALA A 1 196 ? 19.848 8.146 -4.293 1.00 95.75 196 ALA A O 1
ATOM 1490 N N . GLY A 1 197 ? 17.875 7.926 -3.246 1.00 93.56 197 GLY A N 1
ATOM 1491 C CA . GLY A 1 197 ? 18.186 8.799 -2.109 1.00 93.56 197 GLY A CA 1
ATOM 1492 C C . GLY A 1 197 ? 17.887 10.290 -2.310 1.00 93.56 197 GLY A C 1
ATOM 1493 O O . GLY A 1 197 ? 17.975 11.037 -1.342 1.00 93.56 197 GLY A O 1
ATOM 1494 N N . MET A 1 198 ? 17.509 10.731 -3.514 1.00 95.88 198 MET A N 1
ATOM 1495 C CA . MET A 1 198 ? 17.102 12.113 -3.790 1.00 95.88 198 MET A CA 1
ATOM 1496 C C . MET A 1 198 ? 15.568 12.244 -3.763 1.00 95.88 198 MET A C 1
ATOM 1498 O O . MET A 1 198 ? 14.901 11.560 -4.544 1.00 95.88 198 MET A O 1
ATOM 1502 N N . PRO A 1 199 ? 14.992 13.097 -2.897 1.00 97.38 199 PRO A N 1
ATOM 1503 C CA . PRO A 1 199 ? 13.560 13.392 -2.906 1.00 97.38 199 PRO A CA 1
ATOM 1504 C C . PRO A 1 199 ? 13.105 13.992 -4.240 1.00 97.38 199 PRO A C 1
ATOM 1506 O O . PRO A 1 199 ? 13.853 14.721 -4.898 1.00 97.38 199 PRO A O 1
ATOM 1509 N N . ILE A 1 200 ? 11.868 13.709 -4.649 1.00 97.19 200 ILE A N 1
ATOM 1510 C CA . ILE A 1 200 ? 11.333 14.175 -5.933 1.00 97.19 200 ILE A CA 1
ATOM 1511 C C . ILE A 1 200 ? 11.265 15.708 -6.023 1.00 97.19 200 ILE A C 1
ATOM 1513 O O . ILE A 1 200 ? 11.459 16.272 -7.098 1.00 97.19 200 ILE A O 1
ATOM 1517 N N . THR A 1 201 ? 11.048 16.411 -4.913 1.00 97.12 201 THR A N 1
ATOM 1518 C CA . THR A 1 201 ? 11.094 17.879 -4.859 1.00 97.12 201 THR A CA 1
ATOM 1519 C C . THR A 1 201 ? 12.477 18.420 -5.206 1.00 97.12 201 THR A C 1
ATOM 1521 O O . THR A 1 201 ? 12.576 19.365 -5.990 1.00 97.12 201 THR A O 1
ATOM 1524 N N . ASP A 1 202 ? 13.544 17.797 -4.701 1.00 96.88 202 ASP A N 1
ATOM 1525 C CA . ASP A 1 202 ? 14.924 18.176 -5.014 1.00 96.88 202 ASP A CA 1
ATOM 1526 C C . ASP A 1 202 ? 15.278 17.880 -6.477 1.00 96.88 202 ASP A C 1
ATOM 1528 O O . ASP A 1 202 ? 15.935 18.699 -7.121 1.00 96.88 202 ASP A O 1
ATOM 1532 N N . VAL A 1 203 ? 14.764 16.782 -7.046 1.00 96.19 203 VAL A N 1
ATOM 1533 C CA . VAL A 1 203 ? 14.902 16.466 -8.482 1.00 96.19 203 VAL A CA 1
ATOM 1534 C C . VAL A 1 203 ? 14.409 17.625 -9.356 1.00 96.19 203 VAL A C 1
ATOM 1536 O O . VAL A 1 203 ? 15.101 18.030 -10.293 1.00 96.19 203 VAL A O 1
ATOM 1539 N N . PHE A 1 204 ? 13.235 18.186 -9.045 1.00 96.56 204 PHE A N 1
ATOM 1540 C CA . PHE A 1 204 ? 12.682 19.322 -9.788 1.00 96.56 204 PHE A CA 1
ATOM 1541 C C . PHE A 1 204 ? 13.379 20.642 -9.453 1.00 96.56 204 PHE A C 1
ATOM 1543 O O . PHE A 1 204 ? 13.644 21.440 -10.349 1.00 96.56 204 PHE A O 1
ATOM 1550 N N . LYS A 1 205 ? 13.706 20.875 -8.180 1.00 97.06 205 LYS A N 1
ATOM 1551 C CA . LYS A 1 205 ? 14.377 22.100 -7.725 1.00 97.06 205 LYS A CA 1
ATOM 1552 C C . LYS A 1 205 ? 15.753 22.281 -8.363 1.00 97.06 205 LYS A C 1
ATOM 1554 O O . LYS A 1 205 ? 16.162 23.406 -8.637 1.00 97.06 205 LYS A O 1
ATOM 1559 N N . GLU A 1 206 ? 16.472 21.186 -8.576 1.00 94.69 206 GLU A N 1
ATOM 1560 C CA . GLU A 1 206 ? 17.808 21.198 -9.166 1.00 94.69 206 GLU A CA 1
ATOM 1561 C C . GLU A 1 206 ? 17.813 21.117 -10.703 1.00 94.69 206 GLU A C 1
ATOM 1563 O O . GLU A 1 206 ? 18.893 21.194 -11.298 1.00 94.69 206 GLU A O 1
ATOM 1568 N N . ASP A 1 207 ? 16.637 20.989 -11.330 1.00 94.75 207 ASP A N 1
ATOM 1569 C CA . ASP A 1 207 ? 16.437 20.922 -12.783 1.00 94.75 207 ASP A CA 1
ATOM 1570 C C . ASP A 1 207 ? 17.373 19.904 -13.464 1.00 94.75 207 ASP A C 1
ATOM 1572 O O . ASP A 1 207 ? 18.146 20.215 -14.374 1.00 94.75 207 ASP A O 1
ATOM 1576 N N . ILE A 1 208 ? 17.379 18.665 -12.954 1.00 93.00 208 ILE A N 1
ATOM 1577 C CA . ILE A 1 208 ? 18.304 17.621 -13.434 1.00 93.00 208 ILE A CA 1
ATOM 1578 C C . ILE A 1 208 ? 17.867 16.973 -14.761 1.00 93.00 208 ILE A C 1
ATOM 1580 O O . ILE A 1 208 ? 18.674 16.279 -15.391 1.00 93.00 208 ILE A O 1
ATOM 1584 N N . GLY A 1 209 ? 16.620 17.203 -15.185 1.00 95.25 209 GLY A N 1
ATOM 1585 C CA . GLY A 1 209 ? 16.055 16.696 -16.437 1.00 95.25 209 GLY A CA 1
ATOM 1586 C C . GLY A 1 209 ? 15.799 15.184 -16.456 1.00 95.25 209 GLY A C 1
ATOM 1587 O O . GLY A 1 209 ? 15.970 14.476 -15.458 1.00 95.25 209 GLY A O 1
ATOM 1588 N N . ILE A 1 210 ? 15.403 14.670 -17.623 1.00 97.44 210 ILE A N 1
ATOM 1589 C CA . ILE A 1 210 ? 15.135 13.237 -17.828 1.00 97.44 210 ILE A CA 1
ATOM 1590 C C . ILE A 1 210 ? 16.447 12.451 -17.753 1.00 97.44 210 ILE A C 1
ATOM 1592 O O . ILE A 1 210 ? 16.494 11.383 -17.139 1.00 97.44 210 ILE A O 1
ATOM 1596 N N . GLY A 1 211 ? 17.531 12.995 -18.315 1.00 96.50 211 GLY A N 1
ATOM 1597 C CA . GLY A 1 211 ? 18.859 12.383 -18.246 1.00 96.50 211 GLY A CA 1
ATOM 1598 C C . GLY A 1 211 ? 19.372 12.239 -16.809 1.00 96.50 211 GLY A C 1
ATOM 1599 O O . GLY A 1 211 ? 19.997 11.234 -16.466 1.00 96.50 211 GLY A O 1
ATOM 1600 N N . GLY A 1 212 ? 19.056 13.201 -15.938 1.00 96.81 212 GLY A N 1
ATOM 1601 C CA . GLY A 1 212 ? 19.426 13.178 -14.526 1.00 96.81 212 GLY A CA 1
ATOM 1602 C C . GLY A 1 212 ? 18.642 12.130 -13.745 1.00 96.81 212 GLY A C 1
ATOM 1603 O O . GLY A 1 212 ? 19.236 11.364 -12.986 1.00 96.81 212 GLY A O 1
ATOM 1604 N N . VAL A 1 213 ? 17.329 12.037 -13.987 1.00 97.75 213 VAL A N 1
ATOM 1605 C CA . VAL A 1 213 ? 16.469 10.999 -13.395 1.00 97.75 213 VAL A CA 1
ATOM 1606 C C . VAL A 1 213 ? 16.908 9.602 -13.839 1.00 97.75 213 VAL A C 1
ATOM 1608 O O . VAL A 1 213 ? 17.005 8.704 -13.005 1.00 97.75 213 VAL A O 1
ATOM 1611 N N . LEU A 1 214 ? 17.256 9.414 -15.116 1.00 97.94 214 LEU A N 1
ATOM 1612 C CA . LEU A 1 214 ? 17.848 8.162 -15.602 1.00 97.94 214 LEU A CA 1
ATOM 1613 C C . LEU A 1 214 ? 19.166 7.839 -14.888 1.00 97.94 214 LEU A C 1
ATOM 1615 O O . LEU A 1 214 ? 19.395 6.690 -14.518 1.00 97.94 214 LEU A O 1
ATOM 1619 N N . GLY A 1 215 ? 20.000 8.848 -14.620 1.00 97.44 215 GLY A N 1
ATOM 1620 C CA . GLY A 1 215 ? 21.217 8.692 -13.825 1.00 97.44 215 GLY A CA 1
ATOM 1621 C C . GLY A 1 215 ? 20.960 8.145 -12.416 1.00 97.44 215 GLY A C 1
ATOM 1622 O O . GLY A 1 215 ? 21.647 7.224 -11.963 1.00 97.44 215 GLY A O 1
ATOM 1623 N N . LEU A 1 216 ? 19.928 8.664 -11.747 1.00 97.38 216 LEU A N 1
ATOM 1624 C CA . LEU A 1 216 ? 19.504 8.191 -10.430 1.00 97.38 216 LEU A CA 1
ATOM 1625 C C . LEU A 1 216 ? 18.940 6.767 -10.502 1.00 97.38 216 LEU A C 1
ATOM 1627 O O . LEU A 1 216 ? 19.384 5.895 -9.763 1.00 97.38 216 LEU A O 1
ATOM 1631 N N . LEU A 1 217 ? 18.003 6.493 -11.407 1.00 97.75 217 LEU A N 1
ATOM 1632 C CA . LEU A 1 217 ? 17.308 5.204 -11.437 1.00 97.75 217 LEU A CA 1
ATOM 1633 C C . LEU A 1 217 ? 18.176 4.057 -11.970 1.00 97.75 217 LEU A C 1
ATOM 1635 O O . LEU A 1 217 ? 18.080 2.943 -11.464 1.00 97.75 217 LEU A O 1
ATOM 1639 N N . TRP A 1 218 ? 19.019 4.294 -12.978 1.00 97.62 218 TRP A N 1
ATOM 1640 C CA . TRP A 1 218 ? 19.826 3.234 -13.597 1.00 97.62 218 TRP A CA 1
ATOM 1641 C C . TRP A 1 218 ? 21.189 3.059 -12.938 1.00 97.62 218 TRP A C 1
ATOM 1643 O O . TRP A 1 218 ? 21.667 1.931 -12.825 1.00 97.62 218 TRP A O 1
ATOM 1653 N N . PHE A 1 219 ? 21.816 4.153 -12.498 1.00 97.19 219 PHE A N 1
ATOM 1654 C CA . PHE A 1 219 ? 23.178 4.119 -11.957 1.00 97.19 219 PHE A CA 1
ATOM 1655 C C . PHE A 1 219 ? 23.251 4.434 -10.460 1.00 97.19 219 PHE A C 1
ATOM 1657 O O . PHE A 1 219 ? 24.335 4.337 -9.891 1.00 97.19 219 PHE A O 1
ATOM 1664 N N . GLN A 1 220 ? 22.142 4.828 -9.820 1.00 96.81 220 GLN A N 1
ATOM 1665 C CA . GLN A 1 220 ? 22.110 5.336 -8.439 1.00 96.81 220 GLN A CA 1
ATOM 1666 C C . GLN A 1 220 ? 23.120 6.467 -8.201 1.00 96.81 220 GLN A C 1
ATOM 1668 O O . GLN A 1 220 ? 23.766 6.550 -7.153 1.00 96.81 220 GLN A O 1
ATOM 1673 N N . ARG A 1 221 ? 23.302 7.340 -9.203 1.00 95.56 221 ARG A N 1
ATOM 1674 C CA . ARG A 1 221 ? 24.261 8.449 -9.153 1.00 95.56 221 ARG A CA 1
ATOM 1675 C C . ARG A 1 221 ? 23.655 9.730 -9.691 1.00 95.56 221 ARG A C 1
ATOM 1677 O O . ARG A 1 221 ? 23.027 9.753 -10.745 1.00 95.56 221 ARG A O 1
ATOM 1684 N N . ARG A 1 222 ? 23.973 10.834 -9.020 1.00 94.19 222 ARG A N 1
ATOM 1685 C CA . ARG A 1 222 ? 23.789 12.169 -9.579 1.00 94.19 222 ARG A CA 1
ATOM 1686 C C . ARG A 1 222 ? 24.871 12.416 -10.629 1.00 94.19 222 ARG A C 1
ATOM 1688 O O . ARG A 1 222 ? 26.026 12.674 -10.293 1.00 94.19 222 ARG A O 1
ATOM 1695 N N . VAL A 1 223 ? 24.499 12.288 -11.898 1.00 95.31 223 VAL A N 1
ATOM 1696 C CA . VAL A 1 223 ? 25.415 12.519 -13.019 1.00 95.31 223 VAL A CA 1
ATOM 1697 C C . VAL A 1 223 ? 25.648 14.021 -13.240 1.00 95.31 223 VAL A C 1
ATOM 1699 O O . VAL A 1 223 ? 24.756 14.831 -12.977 1.00 95.31 223 VAL A O 1
ATOM 1702 N N . PRO A 1 224 ? 26.832 14.431 -13.729 1.00 96.81 224 PRO A N 1
ATOM 1703 C CA . PRO A 1 224 ? 27.072 15.818 -14.118 1.00 96.81 224 PRO A CA 1
ATOM 1704 C C . PRO A 1 224 ? 26.108 16.292 -15.216 1.00 96.81 224 PRO A C 1
ATOM 1706 O O . PRO A 1 224 ? 25.675 15.496 -16.050 1.00 96.81 224 PRO A O 1
ATOM 1709 N N . LYS A 1 225 ? 25.845 17.606 -15.289 1.00 95.31 225 LYS A N 1
ATOM 1710 C CA . LYS A 1 225 ? 24.914 18.188 -16.279 1.00 95.31 225 LYS A CA 1
ATOM 1711 C C . LYS A 1 225 ? 25.249 17.817 -17.728 1.00 95.31 225 LYS A C 1
ATOM 1713 O O . LYS A 1 225 ? 24.345 17.501 -18.490 1.00 95.31 225 LYS A O 1
ATOM 1718 N N . TYR A 1 226 ? 26.534 17.788 -18.096 1.00 96.69 226 TYR A N 1
ATOM 1719 C CA . TYR A 1 226 ? 26.945 17.396 -19.451 1.00 96.69 226 TYR A CA 1
ATOM 1720 C C . TYR A 1 226 ? 26.580 15.938 -19.772 1.00 96.69 226 TYR A C 1
ATOM 1722 O O . TYR A 1 226 ? 26.225 15.634 -20.905 1.00 96.69 226 TYR A O 1
ATOM 1730 N N . ALA A 1 227 ? 26.648 15.041 -18.783 1.00 96.69 227 ALA A N 1
ATOM 1731 C CA . ALA A 1 227 ? 26.329 13.629 -18.953 1.00 96.69 227 ALA A CA 1
ATOM 1732 C C . ALA A 1 227 ? 24.812 13.411 -19.007 1.00 96.69 227 ALA A C 1
ATOM 1734 O O . ALA A 1 227 ? 24.346 12.656 -19.853 1.00 96.69 227 ALA A O 1
ATOM 1735 N N . SER A 1 228 ? 24.047 14.122 -18.168 1.00 95.38 228 SER A N 1
ATOM 1736 C CA . SER A 1 228 ? 22.580 14.164 -18.266 1.00 95.38 228 SER A CA 1
ATOM 1737 C C . SER A 1 228 ? 22.145 14.606 -19.668 1.00 95.38 228 SER A C 1
ATOM 1739 O O . SER A 1 228 ? 21.411 13.893 -20.350 1.00 95.38 228 SER A O 1
ATOM 1741 N N . HIS A 1 229 ? 22.703 15.719 -20.151 1.00 97.25 229 HIS A N 1
ATOM 1742 C CA . HIS A 1 229 ? 22.392 16.233 -21.480 1.00 97.25 229 HIS A CA 1
ATOM 1743 C C . HIS A 1 229 ? 22.821 15.275 -22.599 1.00 97.25 229 HIS A C 1
ATOM 1745 O O . HIS A 1 229 ? 22.080 15.070 -23.554 1.00 97.25 229 HIS A O 1
ATOM 1751 N N . PHE A 1 230 ? 23.986 14.632 -22.472 1.00 97.81 230 PHE A N 1
ATOM 1752 C CA . PHE A 1 230 ? 24.431 13.617 -23.426 1.00 97.81 230 PHE A CA 1
ATOM 1753 C C . PHE A 1 230 ? 23.463 12.426 -23.501 1.00 97.81 230 PHE A C 1
ATOM 1755 O O . PHE A 1 230 ? 23.138 11.981 -24.599 1.00 97.81 230 PHE A O 1
ATOM 1762 N N . ILE A 1 231 ? 22.952 11.945 -22.361 1.00 97.50 231 ILE A N 1
ATOM 1763 C CA . ILE A 1 231 ? 21.937 10.880 -22.324 1.00 97.50 231 ILE A CA 1
ATOM 1764 C C . ILE A 1 231 ? 20.673 11.322 -23.070 1.00 97.50 231 ILE A C 1
ATOM 1766 O O . ILE A 1 231 ? 20.155 10.572 -23.895 1.00 97.50 231 ILE A O 1
ATOM 1770 N N . GLU A 1 232 ? 20.200 12.546 -22.836 1.00 97.38 232 GLU A N 1
ATOM 1771 C CA . GLU A 1 232 ? 19.037 13.092 -23.545 1.00 97.38 232 GLU A CA 1
ATOM 1772 C C . GLU A 1 232 ? 19.283 13.206 -25.053 1.00 97.38 232 GLU A C 1
ATOM 1774 O O . GLU A 1 232 ? 18.432 12.804 -25.846 1.00 97.38 232 GLU A O 1
ATOM 1779 N N . MET A 1 233 ? 20.468 13.657 -25.472 1.00 97.88 233 MET A N 1
ATOM 1780 C CA . MET A 1 233 ? 20.851 13.681 -26.885 1.00 97.88 233 MET A CA 1
ATOM 1781 C C . MET A 1 233 ? 20.849 12.280 -27.501 1.00 97.88 233 MET A C 1
ATOM 1783 O O . MET A 1 233 ? 20.350 12.108 -28.613 1.00 97.88 233 MET A O 1
ATOM 1787 N N . CYS A 1 234 ? 21.361 11.269 -26.790 1.00 97.56 234 CYS A N 1
ATOM 1788 C CA . CYS A 1 234 ? 21.305 9.880 -27.239 1.00 97.56 234 CYS A CA 1
ATOM 1789 C C . CYS A 1 234 ? 19.859 9.403 -27.435 1.00 97.56 234 CYS A C 1
ATOM 1791 O O . CYS A 1 234 ? 19.573 8.743 -28.435 1.00 97.56 234 CYS A O 1
ATOM 1793 N N . LEU A 1 235 ? 18.939 9.763 -26.535 1.00 97.56 235 LEU A N 1
ATOM 1794 C CA . LEU A 1 235 ? 17.515 9.442 -26.682 1.00 97.56 235 LEU A CA 1
ATOM 1795 C C . LEU A 1 235 ? 16.891 10.147 -27.893 1.00 97.56 235 LEU A C 1
ATOM 1797 O O . LEU A 1 235 ? 16.124 9.534 -28.627 1.00 97.56 235 LEU A O 1
ATOM 1801 N N . MET A 1 236 ? 17.254 11.407 -28.148 1.00 97.69 236 MET A N 1
ATOM 1802 C CA . MET A 1 236 ? 16.741 12.167 -29.293 1.00 97.69 236 MET A CA 1
ATOM 1803 C C . MET A 1 236 ? 17.194 11.576 -30.633 1.00 97.69 236 MET A C 1
ATOM 1805 O O . MET A 1 236 ? 16.374 11.384 -31.527 1.00 97.69 236 MET A O 1
ATOM 1809 N N . VAL A 1 237 ? 18.484 11.252 -30.787 1.00 97.25 237 VAL A N 1
ATOM 1810 C CA . VAL A 1 237 ? 19.012 10.719 -32.060 1.00 97.25 237 VAL A CA 1
ATOM 1811 C C . VAL A 1 237 ? 18.594 9.273 -32.327 1.00 97.25 237 VAL A C 1
ATOM 1813 O O . VAL A 1 237 ? 18.656 8.826 -33.469 1.00 97.25 237 VAL A O 1
ATOM 1816 N N . THR A 1 238 ? 18.173 8.539 -31.292 1.00 96.75 238 THR A N 1
ATOM 1817 C CA . THR A 1 238 ? 17.671 7.159 -31.411 1.00 96.75 238 THR A CA 1
ATOM 1818 C C . THR A 1 238 ? 16.145 7.062 -31.403 1.00 96.75 238 THR A C 1
ATOM 1820 O O . THR A 1 238 ? 15.621 5.954 -31.490 1.00 96.75 238 THR A O 1
ATOM 1823 N N . ALA A 1 239 ? 15.433 8.193 -31.334 1.00 96.50 239 ALA A N 1
ATOM 1824 C CA . ALA A 1 239 ? 13.981 8.219 -31.176 1.00 96.50 239 ALA A CA 1
ATOM 1825 C C . ALA A 1 239 ? 13.234 7.477 -32.297 1.00 96.50 239 ALA A C 1
ATOM 1827 O O . ALA A 1 239 ? 12.300 6.731 -32.014 1.00 96.50 239 ALA A O 1
ATOM 1828 N N . ASP A 1 240 ? 13.645 7.659 -33.555 1.00 97.62 240 ASP A N 1
ATOM 1829 C CA . ASP A 1 240 ? 13.117 6.901 -34.690 1.00 97.62 240 ASP A CA 1
ATOM 1830 C C . ASP A 1 240 ? 14.106 6.883 -35.869 1.00 97.62 240 ASP A C 1
ATOM 1832 O O . ASP A 1 240 ? 14.908 7.799 -36.050 1.00 97.62 240 ASP A O 1
ATOM 1836 N N . HIS A 1 241 ? 14.032 5.836 -36.694 1.00 97.25 241 HIS A N 1
ATOM 1837 C CA . HIS A 1 241 ? 14.798 5.709 -37.940 1.00 97.25 241 HIS A CA 1
ATOM 1838 C C . HIS A 1 241 ? 13.908 5.203 -39.098 1.00 97.25 241 HIS A C 1
ATOM 1840 O O . HIS A 1 241 ? 14.348 4.488 -40.008 1.00 97.25 241 HIS A O 1
ATOM 1846 N N . GLY A 1 242 ? 12.632 5.593 -39.072 1.00 96.81 242 GLY A N 1
ATOM 1847 C CA . GLY A 1 242 ? 11.655 5.322 -40.114 1.00 96.81 242 GLY A CA 1
ATOM 1848 C C . GLY A 1 242 ? 11.021 3.925 -40.047 1.00 96.81 242 GLY A C 1
ATOM 1849 O O . GLY A 1 242 ? 11.514 3.011 -39.386 1.00 96.81 242 GLY A O 1
ATOM 1850 N N . PRO A 1 243 ? 9.931 3.705 -40.803 1.00 97.69 243 PRO A N 1
ATOM 1851 C CA . PRO A 1 243 ? 9.054 2.540 -40.641 1.00 97.69 243 PRO A CA 1
ATOM 1852 C C . PRO A 1 243 ? 9.605 1.233 -41.234 1.00 97.69 243 PRO A C 1
ATOM 1854 O O . PRO A 1 243 ? 8.970 0.187 -41.119 1.00 97.69 243 PRO A O 1
ATOM 1857 N N . ALA A 1 244 ? 10.750 1.285 -41.920 1.00 97.38 244 ALA A N 1
ATOM 1858 C CA . ALA A 1 244 ? 11.327 0.141 -42.626 1.00 97.38 244 ALA A CA 1
ATOM 1859 C C . ALA A 1 244 ? 12.186 -0.764 -41.729 1.00 97.38 244 ALA A C 1
ATOM 1861 O O . ALA A 1 244 ? 12.568 -1.856 -42.147 1.00 97.38 244 ALA A O 1
ATOM 1862 N N . VAL A 1 245 ? 12.527 -0.313 -40.520 1.00 96.94 245 VAL A N 1
ATOM 1863 C CA . VAL A 1 245 ? 13.313 -1.110 -39.575 1.00 96.94 245 VAL A CA 1
ATOM 1864 C C . VAL A 1 245 ? 12.439 -2.154 -38.876 1.00 96.94 245 VAL A C 1
ATOM 1866 O O . VAL A 1 245 ? 11.241 -1.939 -38.693 1.00 96.94 245 VAL A O 1
ATOM 1869 N N . SER A 1 246 ? 13.037 -3.275 -38.458 1.00 96.31 246 SER A N 1
ATOM 1870 C CA . SER A 1 246 ? 12.314 -4.445 -37.934 1.00 96.31 246 SER A CA 1
ATOM 1871 C C . SER A 1 246 ? 11.296 -4.106 -36.839 1.00 96.31 246 SER A C 1
ATOM 1873 O O . SER A 1 246 ? 10.142 -4.519 -36.928 1.00 96.31 246 SER A O 1
ATOM 1875 N N . GLY A 1 247 ? 11.696 -3.321 -35.832 1.00 96.94 247 GLY A N 1
ATOM 1876 C CA . GLY A 1 247 ? 10.813 -2.967 -34.718 1.00 96.94 247 GLY A CA 1
ATOM 1877 C C . GLY A 1 247 ? 9.640 -2.090 -35.134 1.00 96.94 247 GLY A C 1
ATOM 1878 O O . GLY A 1 247 ? 8.498 -2.409 -34.811 1.00 96.94 247 GLY A O 1
ATOM 1879 N N . ALA A 1 248 ? 9.900 -1.029 -35.902 1.00 97.75 248 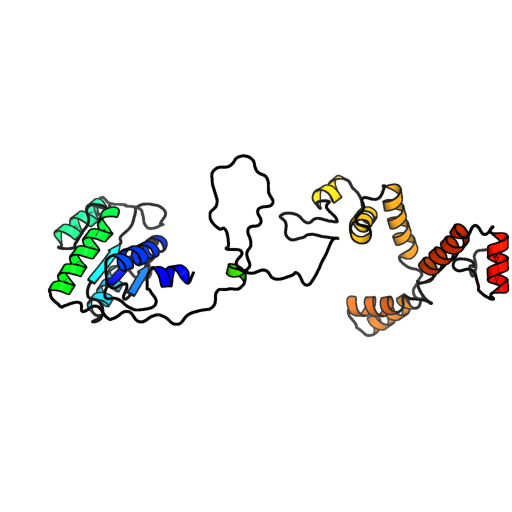ALA A N 1
ATOM 1880 C CA . ALA A 1 248 ? 8.852 -0.134 -36.385 1.00 97.75 248 ALA A CA 1
ATOM 1881 C C . ALA A 1 248 ? 7.851 -0.878 -37.283 1.00 97.75 248 ALA A C 1
ATOM 1883 O O . ALA A 1 248 ? 6.641 -0.724 -37.118 1.00 97.75 248 ALA A O 1
ATOM 1884 N N . HIS A 1 249 ? 8.342 -1.744 -38.175 1.00 98.19 249 HIS A N 1
ATOM 1885 C CA . HIS A 1 249 ? 7.494 -2.558 -39.040 1.00 98.19 249 HIS A CA 1
ATOM 1886 C C . HIS A 1 249 ? 6.563 -3.475 -38.234 1.00 98.19 249 HIS A C 1
ATOM 1888 O O . HIS A 1 249 ? 5.356 -3.488 -38.477 1.00 98.19 249 HIS A O 1
ATOM 1894 N N . ASN A 1 250 ? 7.094 -4.184 -37.232 1.00 97.81 250 ASN A N 1
ATOM 1895 C CA . ASN A 1 250 ? 6.297 -5.053 -36.365 1.00 97.81 250 ASN A CA 1
ATOM 1896 C C . ASN A 1 250 ? 5.236 -4.275 -35.575 1.00 97.81 250 ASN A C 1
ATOM 1898 O O . ASN A 1 250 ? 4.079 -4.696 -35.538 1.00 97.81 250 ASN A O 1
ATOM 1902 N N . THR A 1 251 ? 5.594 -3.118 -35.007 1.00 98.44 251 THR A N 1
ATOM 1903 C CA . THR A 1 251 ? 4.638 -2.242 -34.311 1.00 98.44 251 THR A CA 1
ATOM 1904 C C . THR A 1 251 ? 3.504 -1.810 -35.238 1.00 98.44 251 THR A C 1
ATOM 1906 O O . THR A 1 251 ? 2.338 -1.886 -34.856 1.00 98.44 251 THR A O 1
ATOM 1909 N N . ILE A 1 252 ? 3.820 -1.405 -36.474 1.00 98.38 252 ILE A N 1
ATOM 1910 C CA . ILE A 1 252 ? 2.824 -0.980 -37.467 1.00 98.38 252 ILE A CA 1
ATOM 1911 C C . ILE A 1 252 ? 1.899 -2.140 -37.845 1.00 98.38 252 ILE A C 1
ATOM 1913 O O . ILE A 1 252 ? 0.685 -1.955 -37.904 1.00 98.38 252 ILE A O 1
ATOM 1917 N N . VAL A 1 253 ? 2.441 -3.335 -38.093 1.00 98.44 253 VAL A N 1
ATOM 1918 C CA . VAL A 1 253 ? 1.636 -4.524 -38.417 1.00 98.44 253 VAL A CA 1
ATOM 1919 C C . VAL A 1 253 ? 0.703 -4.880 -37.258 1.00 98.44 253 VAL A C 1
ATOM 1921 O O . VAL A 1 253 ? -0.484 -5.108 -37.484 1.00 98.44 253 VAL A O 1
ATOM 1924 N N . CYS A 1 254 ? 1.208 -4.868 -36.023 1.00 97.94 254 CYS A N 1
ATOM 1925 C CA . CYS A 1 254 ? 0.423 -5.165 -34.825 1.00 97.94 254 CYS A CA 1
ATOM 1926 C C . CYS A 1 254 ? -0.695 -4.129 -34.603 1.00 97.94 254 CYS A C 1
ATOM 1928 O O . CYS A 1 254 ? -1.851 -4.499 -34.391 1.00 97.94 254 CYS A O 1
ATOM 1930 N N . ALA A 1 255 ? -0.392 -2.838 -34.770 1.00 98.38 255 ALA A N 1
ATOM 1931 C CA . ALA A 1 255 ? -1.385 -1.769 -34.688 1.00 98.38 255 ALA A CA 1
ATOM 1932 C C . ALA A 1 255 ? -2.454 -1.901 -35.786 1.00 98.38 255 ALA A C 1
ATOM 1934 O O . ALA A 1 255 ? -3.650 -1.779 -35.523 1.00 98.38 255 ALA A O 1
ATOM 1935 N N . ARG A 1 256 ? -2.047 -2.230 -37.021 1.00 98.19 256 ARG A N 1
ATOM 1936 C CA . ARG A 1 256 ? -2.975 -2.490 -38.137 1.00 98.19 256 ARG A CA 1
ATOM 1937 C C . ARG A 1 256 ? -3.824 -3.743 -37.940 1.00 98.19 256 ARG A C 1
ATOM 1939 O O . ARG A 1 256 ? -4.900 -3.822 -38.523 1.00 98.19 256 ARG A O 1
ATOM 1946 N N . ALA A 1 257 ? -3.379 -4.685 -37.115 1.00 98.19 257 ALA A N 1
ATOM 1947 C CA . ALA A 1 257 ? -4.176 -5.828 -36.680 1.00 98.19 257 ALA A CA 1
ATOM 1948 C C . ALA A 1 257 ? -5.201 -5.466 -35.580 1.00 98.19 257 ALA A C 1
ATOM 1950 O O . ALA A 1 257 ? -5.839 -6.359 -35.027 1.00 98.19 257 ALA A O 1
ATOM 1951 N N . GLY A 1 258 ? -5.364 -4.178 -35.251 1.00 97.44 258 GLY A N 1
ATOM 1952 C CA . GLY A 1 258 ? -6.342 -3.696 -34.274 1.00 97.44 258 GLY A CA 1
ATOM 1953 C C . GLY A 1 258 ? -5.924 -3.916 -32.820 1.00 97.44 258 GLY A C 1
ATOM 1954 O O . GLY A 1 258 ? -6.783 -3.965 -31.942 1.00 97.44 258 GLY A O 1
ATOM 1955 N N . LYS A 1 259 ? -4.625 -4.096 -32.550 1.00 98.44 259 LYS A N 1
ATOM 1956 C CA . LYS A 1 259 ? -4.109 -4.251 -31.185 1.00 98.44 259 LYS A CA 1
ATOM 1957 C C . LYS A 1 259 ? -3.923 -2.898 -30.497 1.00 98.44 259 LYS A C 1
ATOM 1959 O O . LYS A 1 259 ? -3.733 -1.869 -31.138 1.00 98.44 259 LYS A O 1
ATOM 1964 N N . ASP A 1 260 ? -3.967 -2.921 -29.169 1.00 98.12 260 ASP A N 1
ATOM 1965 C CA . ASP A 1 260 ? -3.750 -1.756 -28.315 1.00 98.12 260 ASP A CA 1
ATOM 1966 C C . ASP A 1 260 ? -2.294 -1.252 -28.365 1.00 98.12 260 ASP A C 1
ATOM 1968 O O . ASP A 1 260 ? -1.397 -1.903 -28.915 1.00 98.12 260 ASP A O 1
ATOM 1972 N N . LEU A 1 261 ? -2.057 -0.078 -27.769 1.00 98.19 261 LEU A N 1
ATOM 1973 C CA . LEU A 1 261 ? -0.754 0.590 -27.762 1.00 98.19 261 LEU A CA 1
ATOM 1974 C C . LEU A 1 261 ? 0.343 -0.281 -27.142 1.00 98.19 261 LEU A C 1
ATOM 1976 O O . LEU A 1 261 ? 1.422 -0.387 -27.722 1.00 98.19 261 LEU A O 1
ATOM 1980 N N . ILE A 1 262 ? 0.080 -0.922 -25.998 1.00 98.25 262 ILE A N 1
ATOM 1981 C CA . ILE A 1 262 ? 1.087 -1.710 -25.275 1.00 98.25 262 ILE A CA 1
ATOM 1982 C C . ILE A 1 262 ? 1.416 -2.977 -26.063 1.00 98.25 262 ILE A C 1
ATOM 1984 O O . ILE A 1 262 ? 2.593 -3.276 -26.272 1.00 98.25 262 ILE A O 1
ATOM 1988 N N . SER A 1 263 ? 0.406 -3.684 -26.578 1.00 98.12 263 SER A N 1
ATOM 1989 C CA . SER A 1 263 ? 0.609 -4.839 -27.466 1.00 98.12 263 SER A CA 1
ATOM 1990 C C . SER A 1 263 ? 1.399 -4.478 -28.729 1.00 98.12 263 SER A C 1
ATOM 1992 O O . SER A 1 263 ? 2.276 -5.229 -29.160 1.00 98.12 263 SER A O 1
ATOM 1994 N N . SER A 1 264 ? 1.096 -3.332 -29.342 1.00 98.38 264 SER A N 1
ATO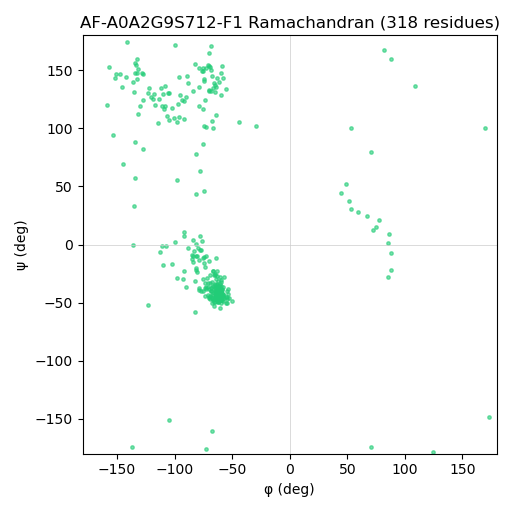M 1995 C CA . SER A 1 264 ? 1.766 -2.887 -30.567 1.00 98.38 264 SER A CA 1
ATOM 1996 C C . SER A 1 264 ? 3.218 -2.499 -30.297 1.00 98.38 264 SER A C 1
ATOM 1998 O O . SER A 1 264 ? 4.116 -2.976 -30.987 1.00 98.38 264 SER A O 1
ATOM 2000 N N . LEU A 1 265 ? 3.459 -1.707 -29.249 1.00 98.12 265 LEU A N 1
ATOM 2001 C CA . LEU A 1 265 ? 4.795 -1.297 -28.822 1.00 98.12 265 LEU A CA 1
ATOM 2002 C C . LEU A 1 265 ? 5.666 -2.505 -28.460 1.00 98.12 265 LEU A C 1
ATOM 2004 O O . LEU A 1 265 ? 6.779 -2.638 -28.964 1.00 98.12 265 LEU A O 1
ATOM 2008 N N . THR A 1 266 ? 5.161 -3.409 -27.617 1.00 98.25 266 THR A N 1
ATOM 2009 C CA . THR A 1 266 ? 5.912 -4.598 -27.180 1.00 98.25 266 THR A CA 1
ATOM 2010 C C . THR A 1 266 ? 6.240 -5.534 -28.340 1.00 98.25 266 THR A C 1
ATOM 2012 O O . THR A 1 266 ? 7.348 -6.062 -28.390 1.00 98.25 266 THR A O 1
ATOM 2015 N N . SER A 1 267 ? 5.342 -5.682 -29.322 1.00 98.12 267 SER A N 1
ATOM 2016 C CA . SER A 1 267 ? 5.606 -6.461 -30.539 1.00 98.12 267 SER A CA 1
ATOM 2017 C C . SER A 1 267 ? 6.818 -5.942 -31.325 1.00 98.12 267 SER A C 1
ATOM 2019 O O . SER A 1 267 ? 7.614 -6.743 -31.821 1.00 98.12 267 SER A O 1
ATOM 2021 N N . GLY A 1 268 ? 6.996 -4.619 -31.404 1.00 97.75 268 GLY A N 1
ATOM 2022 C CA . GLY A 1 268 ? 8.193 -4.011 -31.984 1.00 97.75 268 GLY A CA 1
ATOM 2023 C C . GLY A 1 268 ? 9.424 -4.124 -31.087 1.00 97.75 268 GLY A C 1
ATOM 2024 O O . GLY A 1 268 ? 10.494 -4.496 -31.570 1.00 97.75 268 GLY A O 1
ATOM 2025 N N . LEU A 1 269 ? 9.287 -3.858 -29.783 1.00 97.88 269 LEU A N 1
ATOM 2026 C CA . LEU A 1 269 ? 10.399 -3.919 -28.823 1.00 97.88 269 LEU A CA 1
ATOM 2027 C C . LEU A 1 269 ? 11.023 -5.318 -28.728 1.00 97.88 269 LEU A C 1
ATOM 2029 O O . LEU A 1 269 ? 12.236 -5.425 -28.594 1.00 97.88 269 LEU A O 1
ATOM 2033 N N . LEU A 1 270 ? 10.233 -6.386 -28.879 1.00 97.75 270 LEU A N 1
ATOM 2034 C CA . LEU A 1 270 ? 10.727 -7.772 -28.895 1.00 97.75 270 LEU A CA 1
ATOM 2035 C C . LEU A 1 270 ? 11.660 -8.090 -30.075 1.00 97.75 270 LEU A C 1
ATOM 2037 O O . LEU A 1 270 ? 12.304 -9.136 -30.082 1.00 97.75 270 LEU A O 1
ATOM 2041 N N . THR A 1 271 ? 11.747 -7.210 -31.076 1.00 97.31 271 THR A N 1
ATOM 2042 C CA . THR A 1 271 ? 12.723 -7.346 -32.168 1.00 97.31 271 THR A CA 1
ATOM 2043 C C . THR A 1 271 ? 14.098 -6.776 -31.817 1.00 97.31 271 THR A C 1
ATOM 2045 O O . THR A 1 271 ? 15.062 -7.049 -32.535 1.00 97.31 271 THR A O 1
ATOM 2048 N N . ILE A 1 272 ? 14.196 -5.972 -30.750 1.00 97.25 272 ILE A N 1
ATOM 2049 C CA . ILE A 1 272 ? 15.447 -5.354 -30.314 1.00 97.25 272 ILE A CA 1
ATOM 2050 C C . ILE A 1 272 ? 16.333 -6.427 -29.674 1.00 97.25 272 ILE A C 1
ATOM 2052 O O . ILE A 1 272 ? 15.934 -7.111 -28.736 1.00 97.25 272 ILE A O 1
ATOM 2056 N N . GLY A 1 273 ? 17.546 -6.572 -30.196 1.00 94.06 273 GLY A N 1
ATOM 2057 C CA . GLY A 1 273 ? 18.518 -7.588 -29.807 1.00 94.06 273 GLY A CA 1
ATOM 2058 C C . GLY A 1 273 ? 19.729 -7.560 -30.738 1.00 94.06 273 GLY A C 1
ATOM 2059 O O . GLY A 1 273 ? 20.074 -6.518 -31.294 1.00 94.06 273 GLY A O 1
ATOM 2060 N N . ASP A 1 274 ? 20.360 -8.711 -30.965 1.00 87.44 274 ASP A N 1
ATOM 2061 C CA . ASP A 1 274 ? 21.667 -8.797 -31.636 1.00 87.44 274 ASP A CA 1
ATOM 2062 C C . ASP A 1 274 ? 21.729 -8.113 -33.012 1.00 87.44 274 ASP A C 1
ATOM 2064 O O . ASP A 1 274 ? 22.679 -7.393 -33.316 1.00 87.44 274 ASP A O 1
ATOM 2068 N N . ARG A 1 275 ? 20.718 -8.326 -33.866 1.00 90.75 275 ARG A N 1
ATOM 2069 C CA . ARG A 1 275 ? 20.716 -7.821 -35.255 1.00 90.75 275 ARG A CA 1
ATOM 2070 C C . ARG A 1 275 ? 20.066 -6.449 -35.420 1.00 90.75 275 ARG A C 1
ATOM 2072 O O . ARG A 1 275 ? 20.355 -5.764 -36.397 1.00 90.75 275 ARG A O 1
ATOM 2079 N N . PHE A 1 276 ? 19.188 -6.054 -34.503 1.00 94.44 276 PHE A N 1
ATOM 2080 C CA . PHE A 1 276 ? 18.457 -4.789 -34.550 1.00 94.44 276 PHE A CA 1
ATOM 2081 C C . PHE A 1 276 ? 18.558 -4.107 -33.183 1.00 94.44 276 PHE A C 1
ATOM 2083 O O . PHE A 1 276 ? 18.046 -4.617 -32.198 1.00 94.44 276 PHE A O 1
ATOM 2090 N N . GLY A 1 277 ? 19.263 -2.975 -33.109 1.00 92.31 277 GLY A N 1
ATOM 2091 C CA . GLY A 1 277 ? 19.502 -2.233 -31.861 1.00 92.31 277 GLY A CA 1
ATOM 2092 C C . GLY A 1 277 ? 20.741 -2.662 -31.056 1.00 92.31 277 GLY A C 1
ATOM 2093 O O . GLY A 1 277 ? 21.296 -1.842 -30.333 1.00 92.31 277 GLY A O 1
ATOM 2094 N N . GLY A 1 278 ? 21.260 -3.882 -31.237 1.00 94.06 278 GLY A N 1
ATOM 2095 C CA . GLY A 1 278 ? 22.420 -4.396 -30.485 1.00 94.06 278 GLY A CA 1
ATOM 2096 C C . GLY A 1 278 ? 23.787 -3.796 -30.847 1.00 94.06 278 GLY A C 1
ATOM 2097 O O . GLY A 1 278 ? 24.770 -4.022 -30.141 1.00 94.06 278 GLY A O 1
ATOM 2098 N N . ALA A 1 279 ? 23.884 -3.012 -31.926 1.00 94.56 279 ALA A N 1
ATOM 2099 C CA . ALA A 1 279 ? 25.161 -2.480 -32.406 1.00 94.56 279 ALA A CA 1
ATOM 2100 C C . ALA A 1 279 ? 25.836 -1.508 -31.420 1.00 94.56 279 ALA A C 1
ATOM 2102 O O . ALA A 1 279 ? 27.064 -1.457 -31.393 1.00 94.56 279 ALA A O 1
ATOM 2103 N N . LEU A 1 280 ? 25.064 -0.772 -30.606 1.00 95.50 280 LEU A N 1
ATOM 2104 C CA . LEU A 1 280 ? 25.605 0.177 -29.626 1.00 95.50 280 LEU A CA 1
ATOM 2105 C C . LEU A 1 280 ? 26.402 -0.548 -28.527 1.00 95.50 280 LEU A C 1
ATOM 2107 O O . LEU A 1 280 ? 27.571 -0.233 -28.312 1.00 95.50 280 LEU A O 1
ATOM 2111 N N . ASP A 1 281 ? 25.801 -1.556 -27.882 1.00 96.19 281 ASP A N 1
ATOM 2112 C CA . ASP A 1 281 ? 26.464 -2.370 -26.850 1.00 96.19 281 ASP A CA 1
ATOM 2113 C C . ASP A 1 281 ? 27.631 -3.178 -27.443 1.00 96.19 281 ASP A C 1
ATOM 2115 O O . ASP A 1 281 ? 28.725 -3.212 -26.875 1.00 96.19 281 ASP A O 1
ATOM 2119 N N . ALA A 1 282 ? 27.450 -3.751 -28.639 1.00 96.25 282 ALA A N 1
ATOM 2120 C CA . ALA A 1 282 ? 28.497 -4.516 -29.311 1.00 96.25 282 ALA A CA 1
ATOM 2121 C C . ALA A 1 282 ? 29.725 -3.658 -29.669 1.00 96.25 282 ALA A C 1
ATOM 2123 O O . ALA A 1 282 ? 30.861 -4.101 -29.476 1.00 96.25 282 ALA A O 1
ATOM 2124 N N . ALA A 1 283 ? 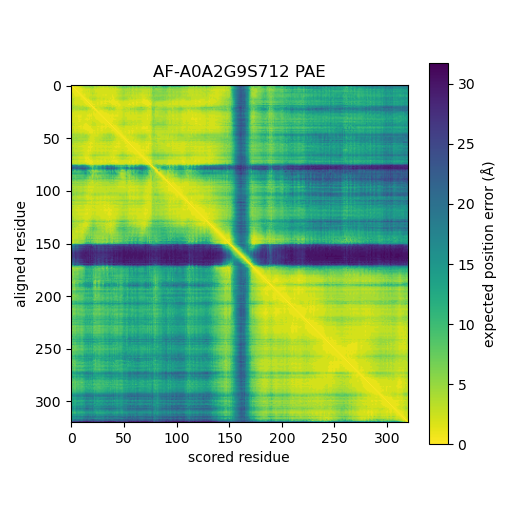29.515 -2.433 -30.164 1.00 97.06 283 ALA A N 1
ATOM 2125 C CA . ALA A 1 283 ? 30.594 -1.492 -30.446 1.00 97.06 283 ALA A CA 1
ATOM 2126 C C . ALA A 1 283 ? 31.303 -1.073 -29.153 1.00 97.06 283 ALA A C 1
ATOM 2128 O O . ALA A 1 283 ? 32.525 -1.202 -29.072 1.00 97.06 283 ALA A O 1
ATOM 2129 N N . ALA A 1 284 ? 30.554 -0.664 -28.122 1.00 97.25 284 ALA A N 1
ATOM 2130 C CA . ALA A 1 284 ? 31.123 -0.271 -26.834 1.00 97.25 284 ALA A CA 1
ATOM 2131 C C . ALA A 1 284 ? 32.022 -1.377 -26.253 1.00 97.25 284 ALA A C 1
ATOM 2133 O O . ALA A 1 284 ? 33.191 -1.133 -25.966 1.00 97.25 284 ALA A O 1
ATOM 2134 N N . ARG A 1 285 ? 31.538 -2.626 -26.191 1.00 97.31 285 ARG A N 1
ATOM 2135 C CA . ARG A 1 285 ? 32.337 -3.771 -25.715 1.00 97.31 285 ARG A CA 1
ATOM 2136 C C . ARG A 1 285 ? 33.581 -4.021 -26.560 1.00 97.31 285 ARG A C 1
ATOM 2138 O O . ARG A 1 285 ? 34.643 -4.311 -26.009 1.00 97.31 285 ARG A O 1
ATOM 2145 N N . MET A 1 286 ? 33.453 -3.966 -27.886 1.00 97.25 286 MET A N 1
ATOM 2146 C CA . MET A 1 286 ? 34.555 -4.263 -28.801 1.00 97.25 286 MET A CA 1
ATOM 2147 C C . MET A 1 286 ? 35.670 -3.218 -28.692 1.00 97.25 286 MET A C 1
ATOM 2149 O O . MET A 1 286 ? 36.838 -3.595 -28.568 1.00 97.25 286 MET A O 1
ATOM 2153 N N . PHE A 1 287 ? 35.314 -1.931 -28.696 1.00 97.81 287 PHE A N 1
ATOM 2154 C CA . PHE A 1 287 ? 36.274 -0.837 -28.576 1.00 97.81 287 PHE A CA 1
ATOM 2155 C C . PHE A 1 287 ? 36.895 -0.770 -27.181 1.00 97.81 287 PHE A C 1
ATOM 2157 O O . PHE A 1 287 ? 38.118 -0.682 -27.100 1.00 97.81 287 PHE A O 1
ATOM 2164 N N . SER A 1 288 ? 36.109 -0.901 -26.103 1.00 97.81 288 SER A N 1
ATOM 2165 C CA . SER A 1 288 ? 36.653 -0.953 -24.737 1.00 97.81 288 SER A CA 1
ATOM 2166 C C . SER A 1 288 ? 37.647 -2.098 -24.584 1.00 97.81 288 SER A C 1
ATOM 2168 O O . SER A 1 288 ? 38.783 -1.872 -24.192 1.00 97.81 288 SER A O 1
ATOM 2170 N N . LYS A 1 289 ? 37.297 -3.316 -25.022 1.00 97.44 289 LYS A N 1
ATOM 2171 C CA . LYS A 1 289 ? 38.208 -4.467 -24.941 1.00 97.44 289 LYS A CA 1
ATOM 2172 C C . LYS A 1 289 ? 39.513 -4.249 -25.711 1.00 97.44 289 LYS A C 1
ATOM 2174 O O . LYS A 1 289 ? 40.566 -4.684 -25.252 1.00 97.44 289 LYS A O 1
ATOM 2179 N N . ALA A 1 290 ? 39.451 -3.643 -26.896 1.00 96.94 290 ALA A N 1
ATOM 2180 C CA . ALA A 1 290 ? 40.643 -3.358 -27.689 1.00 96.94 290 ALA A CA 1
ATOM 2181 C C . ALA A 1 290 ? 41.523 -2.297 -27.012 1.00 96.94 290 ALA A C 1
ATOM 2183 O O . ALA A 1 290 ? 42.728 -2.511 -26.871 1.00 96.94 290 ALA A O 1
ATOM 2184 N N . PHE A 1 291 ? 40.906 -1.211 -26.543 1.00 97.50 291 PHE A N 1
ATOM 2185 C CA . PHE A 1 291 ? 41.576 -0.118 -25.848 1.00 97.50 291 PHE A CA 1
ATOM 2186 C C . PHE A 1 291 ? 42.229 -0.582 -24.539 1.00 97.50 291 PHE A C 1
ATOM 2188 O O . PHE A 1 291 ? 43.427 -0.387 -24.354 1.00 97.50 291 PHE A O 1
ATOM 2195 N N . ASP A 1 292 ? 41.486 -1.295 -23.690 1.00 97.62 292 ASP A N 1
ATOM 2196 C CA . ASP A 1 292 ? 41.965 -1.815 -22.402 1.00 97.62 292 ASP A CA 1
ATOM 2197 C C . ASP A 1 292 ? 43.078 -2.862 -22.575 1.00 97.62 292 ASP A C 1
ATOM 2199 O O . ASP A 1 292 ? 43.914 -3.046 -21.693 1.00 97.62 292 ASP A O 1
ATOM 2203 N N . SER A 1 293 ? 43.124 -3.544 -23.727 1.00 96.25 293 SER A N 1
ATOM 2204 C CA . SER A 1 293 ? 44.209 -4.474 -24.071 1.00 96.25 293 SER A CA 1
ATOM 2205 C C . SER A 1 293 ? 45.489 -3.794 -24.574 1.00 96.25 293 SER A C 1
ATOM 2207 O O . SER A 1 293 ? 46.466 -4.486 -24.853 1.00 96.25 293 SER A O 1
ATOM 2209 N N . GLY A 1 294 ? 45.492 -2.463 -24.711 1.00 96.19 294 GLY A N 1
ATOM 2210 C CA . GLY A 1 294 ? 46.647 -1.683 -25.160 1.00 96.19 294 GLY A CA 1
ATOM 2211 C C . GLY A 1 294 ? 46.975 -1.818 -26.650 1.00 96.19 294 GLY A C 1
ATOM 2212 O O . GLY A 1 294 ? 48.054 -1.406 -27.068 1.00 96.19 294 GLY A O 1
ATOM 2213 N N . LEU A 1 295 ? 46.075 -2.392 -27.459 1.00 94.50 295 LEU A N 1
ATOM 2214 C CA . LEU A 1 295 ? 46.278 -2.511 -28.904 1.00 94.50 295 LEU A CA 1
ATOM 2215 C C . LEU A 1 295 ? 46.233 -1.130 -29.557 1.00 94.50 295 LEU A C 1
ATOM 2217 O O . LEU A 1 295 ? 45.279 -0.372 -29.364 1.00 94.50 295 LEU A O 1
ATOM 2221 N N . ILE A 1 296 ? 47.210 -0.832 -30.413 1.00 97.12 296 ILE A N 1
ATOM 2222 C CA . ILE A 1 296 ? 47.117 0.361 -31.258 1.00 97.12 296 ILE A CA 1
ATOM 2223 C C . ILE A 1 296 ? 46.006 0.175 -32.311 1.00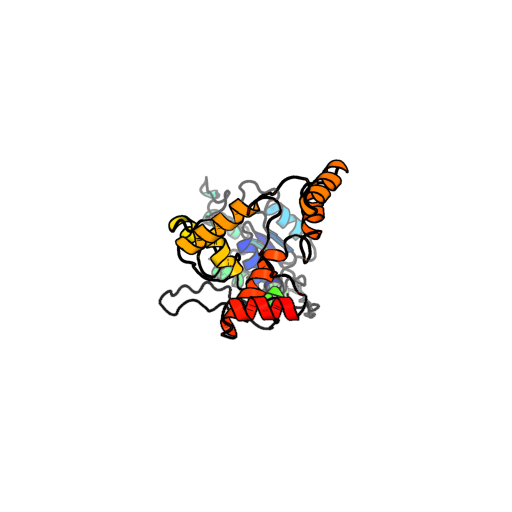 97.12 296 ILE A C 1
ATOM 2225 O O . ILE A 1 296 ? 45.736 -0.957 -32.734 1.00 97.12 296 ILE A O 1
ATOM 2229 N N . PRO A 1 297 ? 45.371 1.257 -32.806 1.00 97.44 297 PRO A N 1
ATOM 2230 C CA . PRO A 1 297 ? 44.230 1.146 -33.721 1.00 97.44 297 PRO A CA 1
ATOM 2231 C C . PRO A 1 297 ? 44.493 0.274 -34.957 1.00 97.44 297 PRO A C 1
ATOM 2233 O O . PRO A 1 297 ? 43.637 -0.511 -35.360 1.00 97.44 297 PRO A O 1
ATOM 2236 N N . MET A 1 298 ? 45.698 0.351 -35.532 1.00 96.94 298 MET A N 1
ATOM 2237 C CA . MET A 1 298 ? 46.055 -0.439 -36.713 1.00 96.94 298 MET A CA 1
ATOM 2238 C C . MET A 1 298 ? 46.162 -1.942 -36.409 1.00 96.94 298 MET A C 1
ATOM 2240 O O . MET A 1 298 ? 45.744 -2.777 -37.213 1.00 96.94 298 MET A O 1
ATOM 2244 N N . GLU A 1 299 ? 46.680 -2.305 -35.235 1.00 96.31 299 GLU A N 1
ATOM 2245 C CA . GLU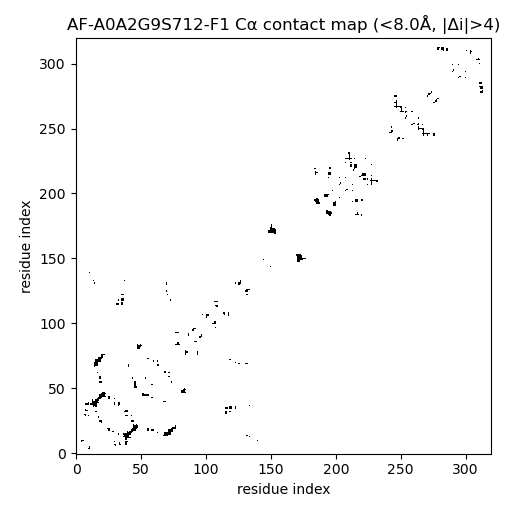 A 1 299 ? 46.738 -3.699 -34.784 1.00 96.31 299 GLU A CA 1
ATOM 2246 C C . GLU A 1 299 ? 45.343 -4.252 -34.519 1.00 96.31 299 GLU A C 1
ATOM 2248 O O . GLU A 1 299 ? 45.051 -5.382 -34.910 1.00 96.31 299 GLU A O 1
ATOM 2253 N N . PHE A 1 300 ? 44.459 -3.448 -33.924 1.00 97.44 300 PHE A N 1
ATOM 2254 C CA . PHE A 1 300 ? 43.061 -3.817 -33.726 1.00 97.44 300 PHE A CA 1
ATOM 2255 C C . PHE A 1 300 ? 42.354 -4.114 -35.059 1.00 97.44 300 PHE A C 1
ATOM 2257 O O . PHE A 1 300 ? 41.733 -5.171 -35.199 1.00 97.44 300 PHE A O 1
ATOM 2264 N N . VAL A 1 301 ? 42.508 -3.245 -36.064 1.00 97.38 301 VAL A N 1
ATOM 2265 C CA . VAL A 1 301 ? 41.928 -3.451 -37.404 1.00 97.38 301 VAL A CA 1
ATOM 2266 C C . VAL A 1 301 ? 42.466 -4.729 -38.052 1.00 97.38 301 VAL A C 1
ATOM 2268 O O . VAL A 1 301 ? 41.692 -5.560 -38.535 1.00 97.38 301 VAL A O 1
ATOM 2271 N N . ASN A 1 302 ? 43.785 -4.931 -38.024 1.00 96.69 302 ASN A N 1
ATOM 2272 C CA . ASN A 1 302 ? 44.418 -6.122 -38.591 1.00 96.69 302 ASN A CA 1
ATOM 2273 C C . ASN A 1 302 ? 43.990 -7.404 -37.871 1.00 96.69 302 ASN A C 1
ATOM 2275 O O . ASN A 1 302 ? 43.762 -8.428 -38.516 1.00 96.69 302 ASN A O 1
ATOM 2279 N N . LYS A 1 303 ? 43.840 -7.347 -36.545 1.00 96.31 303 LYS A N 1
ATOM 2280 C CA . LYS A 1 303 ? 43.344 -8.456 -35.733 1.00 96.31 303 LYS A CA 1
ATOM 2281 C C . LYS A 1 303 ? 41.917 -8.831 -36.123 1.00 96.31 303 LYS A C 1
ATOM 2283 O O . LYS A 1 303 ? 41.671 -9.999 -36.406 1.00 96.31 303 LYS A O 1
ATOM 2288 N N . MET A 1 304 ? 41.005 -7.862 -36.214 1.00 96.81 304 MET A N 1
ATOM 2289 C CA . MET A 1 304 ? 39.614 -8.125 -36.613 1.00 96.81 304 MET A CA 1
ATOM 2290 C C . MET A 1 304 ? 39.529 -8.693 -38.033 1.00 96.81 304 MET A C 1
ATOM 2292 O O . MET A 1 304 ? 38.834 -9.684 -38.263 1.00 96.81 304 MET A O 1
ATOM 2296 N N . LYS A 1 305 ? 40.334 -8.159 -38.960 1.00 96.62 305 LYS A N 1
ATOM 2297 C CA . LYS A 1 305 ? 40.460 -8.692 -40.321 1.00 96.62 305 LYS A CA 1
ATOM 2298 C C . LYS A 1 305 ? 40.972 -10.136 -40.336 1.00 96.62 305 LYS A C 1
ATOM 2300 O O . LYS A 1 305 ? 40.421 -10.962 -41.057 1.00 96.62 305 LYS A O 1
ATOM 2305 N N . LYS A 1 306 ? 41.995 -10.457 -39.535 1.00 97.25 306 LYS A N 1
ATOM 2306 C CA . LYS A 1 306 ? 42.544 -11.818 -39.406 1.00 97.25 306 LYS A CA 1
ATOM 2307 C C . LYS A 1 306 ? 41.535 -12.793 -38.792 1.00 97.25 306 LYS A C 1
ATOM 2309 O O . LYS A 1 306 ? 41.499 -13.952 -39.184 1.00 97.25 306 LYS A O 1
ATOM 2314 N N . GLU A 1 307 ? 40.712 -12.323 -37.858 1.00 96.19 307 GLU A N 1
ATOM 2315 C CA . GLU A 1 307 ? 39.626 -13.097 -37.243 1.00 96.19 307 GLU A CA 1
ATOM 2316 C C . GLU A 1 307 ? 38.378 -13.223 -38.138 1.00 96.19 307 GLU A C 1
ATOM 2318 O O . GLU A 1 307 ? 37.433 -13.912 -37.758 1.00 96.19 307 GLU A O 1
ATOM 2323 N N . GLY A 1 308 ? 38.343 -12.564 -39.303 1.00 96.00 308 GLY A N 1
ATOM 2324 C CA . GLY A 1 308 ? 37.182 -12.571 -40.196 1.00 96.00 308 GLY A CA 1
ATOM 2325 C C . GLY A 1 308 ? 35.959 -11.850 -39.621 1.00 96.00 308 GLY A C 1
ATOM 2326 O O . GLY A 1 308 ? 34.831 -12.159 -39.999 1.00 96.00 308 GLY A O 1
ATOM 2327 N N . LYS A 1 309 ? 36.163 -10.906 -38.693 1.00 95.81 309 LYS A N 1
ATOM 2328 C CA . LYS A 1 309 ? 35.093 -10.147 -38.033 1.00 95.81 309 LYS A CA 1
ATOM 2329 C C . LYS A 1 309 ? 35.083 -8.703 -38.518 1.00 95.81 309 LYS A C 1
ATOM 2331 O O . LYS A 1 309 ? 36.127 -8.060 -38.608 1.00 95.81 309 LYS A O 1
ATOM 2336 N N . LEU A 1 310 ? 33.890 -8.181 -38.792 1.00 95.56 310 LEU A N 1
ATOM 2337 C CA . LEU A 1 310 ? 33.698 -6.751 -39.028 1.00 95.56 310 LEU A CA 1
ATOM 2338 C C . LEU A 1 310 ? 33.738 -5.991 -37.698 1.00 95.56 310 LEU A C 1
ATOM 2340 O O . LEU A 1 310 ? 33.350 -6.520 -36.655 1.00 95.56 310 LEU A O 1
ATOM 2344 N N . ILE A 1 311 ? 34.205 -4.744 -37.746 1.00 96.75 311 ILE A N 1
ATOM 2345 C CA . ILE A 1 311 ? 34.256 -3.874 -36.571 1.00 96.75 311 ILE A CA 1
ATOM 2346 C C . ILE A 1 311 ? 32.857 -3.308 -36.330 1.00 96.75 311 ILE A C 1
ATOM 2348 O O . ILE A 1 311 ? 32.301 -2.616 -37.183 1.00 96.75 311 ILE A O 1
ATOM 2352 N N . MET A 1 312 ? 32.285 -3.601 -35.164 1.00 95.88 312 MET A N 1
ATOM 2353 C CA . MET A 1 312 ? 30.953 -3.120 -34.798 1.00 95.88 312 MET A CA 1
ATOM 2354 C C . MET A 1 312 ? 30.962 -1.599 -34.637 1.00 95.88 312 MET A C 1
ATOM 2356 O O . MET A 1 312 ? 31.862 -1.048 -34.011 1.00 95.88 312 MET A O 1
ATOM 2360 N N . GLY A 1 313 ? 29.962 -0.922 -35.203 1.00 93.62 313 GLY A N 1
ATOM 2361 C CA . GLY A 1 313 ? 29.877 0.544 -35.206 1.00 93.62 313 GLY A CA 1
ATOM 2362 C C . GLY A 1 313 ? 30.645 1.232 -36.343 1.00 93.62 313 GLY A C 1
ATOM 2363 O O . GLY A 1 313 ? 30.619 2.455 -36.422 1.00 93.62 313 GLY A O 1
ATOM 2364 N N . ILE A 1 314 ? 31.292 0.475 -37.238 1.00 95.38 314 ILE A N 1
ATOM 2365 C CA . ILE A 1 314 ? 31.972 1.010 -38.424 1.00 95.38 314 ILE A CA 1
ATOM 2366 C C . ILE A 1 314 ? 31.242 0.585 -39.700 1.00 95.38 314 ILE A C 1
ATOM 2368 O O . ILE A 1 314 ? 30.909 -0.585 -39.887 1.00 95.38 314 ILE A O 1
ATOM 2372 N N . GLY A 1 315 ? 31.060 1.548 -40.604 1.00 93.06 315 GLY A N 1
ATOM 2373 C CA . GLY A 1 315 ? 30.435 1.358 -41.910 1.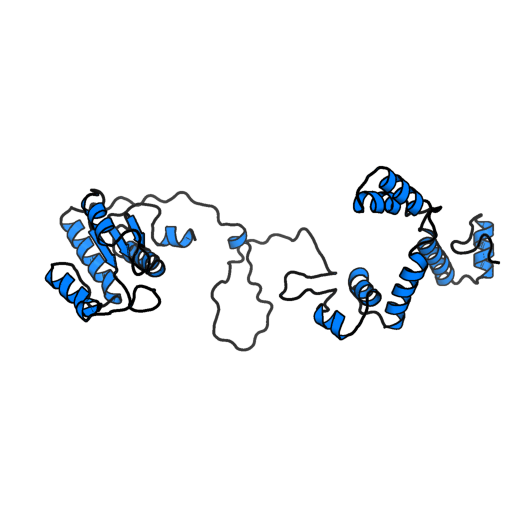00 93.06 315 GLY A CA 1
ATOM 2374 C C . GLY A 1 315 ? 29.050 1.992 -41.992 1.00 93.06 315 GLY A C 1
ATOM 2375 O O . GLY A 1 315 ? 28.229 1.877 -41.086 1.00 93.06 315 GLY A O 1
ATOM 2376 N N . HIS A 1 316 ? 28.785 2.664 -43.107 1.00 95.81 316 HIS A N 1
ATOM 2377 C CA . HIS A 1 316 ? 27.505 3.300 -43.376 1.00 95.81 316 HIS A CA 1
ATOM 2378 C C . HIS A 1 316 ? 27.160 3.129 -44.864 1.00 95.81 316 HIS A C 1
ATOM 2380 O O . HIS A 1 316 ? 28.036 3.129 -45.722 1.00 95.81 316 HIS A O 1
ATOM 2386 N N . ARG A 1 317 ? 25.873 2.938 -45.189 1.00 89.12 317 ARG A N 1
ATOM 2387 C CA . ARG A 1 317 ? 25.446 2.584 -46.559 1.00 89.12 317 ARG A CA 1
ATOM 2388 C C . ARG A 1 317 ? 25.622 3.710 -47.584 1.00 89.12 317 ARG A C 1
ATOM 2390 O O . ARG A 1 317 ? 25.826 3.419 -48.753 1.00 89.12 317 ARG A O 1
ATOM 2397 N N . VAL A 1 318 ? 25.461 4.965 -47.156 1.00 90.69 318 VAL A N 1
ATOM 2398 C CA . VAL A 1 318 ? 25.465 6.152 -48.043 1.00 90.69 318 VAL A CA 1
ATOM 2399 C C . VAL A 1 318 ? 26.522 7.187 -47.656 1.00 90.69 318 VAL A C 1
ATOM 2401 O O . VAL A 1 318 ? 27.283 7.632 -48.502 1.00 90.69 318 VAL A O 1
ATOM 2404 N N . LYS A 1 319 ? 26.558 7.604 -46.386 1.00 82.12 319 LYS A N 1
ATOM 2405 C CA . LYS A 1 319 ? 27.615 8.465 -45.845 1.00 82.12 319 LYS A CA 1
ATOM 2406 C C . LYS A 1 319 ? 28.964 7.735 -45.874 1.00 82.12 319 LYS A C 1
ATOM 2408 O O . LYS A 1 319 ? 29.026 6.589 -45.435 1.00 82.12 319 LYS A O 1
ATOM 2413 N N . SER A 1 320 ? 29.984 8.413 -46.394 1.00 71.12 320 SER A N 1
ATOM 2414 C CA . SER A 1 320 ? 31.384 7.982 -46.485 1.00 71.12 320 SER A CA 1
ATOM 2415 C C . SER A 1 320 ? 32.275 8.935 -45.709 1.00 71.12 320 SER A C 1
ATOM 2417 O O . SER A 1 320 ? 32.045 10.155 -45.888 1.00 71.12 320 SER A O 1
#

Solvent-accessible surface area (backbone atoms only — not comparable to full-atom values): 19099 Å² total; per-residue (Å²): 114,69,67,58,40,61,74,25,48,65,87,48,71,25,36,32,28,38,40,25,27,44,64,71,57,44,56,49,46,43,47,45,40,35,74,47,47,82,14,51,51,47,78,44,57,50,44,42,51,74,78,42,97,53,54,74,63,63,52,52,53,53,46,72,74,33,89,71,44,78,46,78,48,77,45,74,78,68,76,62,94,39,83,37,46,68,62,91,47,76,72,60,32,63,69,47,44,50,52,54,42,41,75,71,72,45,92,67,57,96,49,78,84,44,41,49,58,50,54,24,53,56,45,53,53,35,40,75,71,60,78,45,77,84,77,84,90,73,85,75,86,87,74,84,80,52,65,68,58,36,41,35,50,73,82,85,80,74,76,97,76,91,78,97,71,81,80,87,80,78,49,70,45,76,45,87,78,84,76,93,74,86,83,75,35,64,47,74,86,58,100,56,49,26,43,37,84,41,45,54,68,54,50,60,75,68,66,44,59,72,28,24,52,48,25,17,53,77,68,57,35,90,54,56,70,72,55,14,51,48,49,44,49,53,52,62,74,63,67,70,84,60,64,85,40,72,31,48,38,38,20,51,54,36,40,74,71,72,45,54,70,68,64,9,51,48,55,10,56,72,53,56,38,81,92,38,80,29,49,63,63,50,20,52,54,52,52,49,55,42,55,78,69,68,51,53,72,67,56,49,53,52,49,32,56,73,69,73,46,82,64,60,84,63,86,61,97,78,68,129

Sequence (320 aa):
MLDNILASKLYRAGSVAYVSRSGGMSNELNNIISRTTDGVYEGVAIGGDRYPGSTFMDHVLRYQDTEGVKMIVVLGEVQFGHAGACANQASETAVAKNKALKESGVYVPRSFDELGDVIQSVYEDLVAKGEIVPAEEVPPPTVPMDYSWARASIHCTAILSACPIWIIYSELGLIRKPASFMTSICDERGQELIYAGMPITDVFKEDIGIGGVLGLLWFQRRVPKYASHFIEMCLMVTADHGPAVSGAHNTIVCARAGKDLISSLTSGLLTIGDRFGGALDAAARMFSKAFDSGLIPMEFVNKMKKEGKLIMGIGHRVKS

Nearest PDB structures (foldseek):
  6hxh-assembly2_G  TM=9.296E-01  e=1.550E-40  Homo sapiens
  6qfb-assembly1_A-2  TM=8.946E-01  e=9.400E-39  Homo sapiens
  6qfb-assembly2_D-3  TM=8.957E-01  e=9.951E-39  Homo sapiens
  6qfb-assembly2_C-3  TM=8.965E-01  e=3.295E-38  Homo sapiens
  6znw-assembly1_B  TM=8.363E-01  e=9.346E-31  Methanothrix soehngenii